Protein AF-V4NYH9-F1 (afdb_monomer)

Solvent-accessible surface area (backbone atoms only — not comparable to full-atom values): 15072 Å² total; per-residue (Å²): 106,70,69,57,53,39,51,50,51,20,53,53,52,18,68,76,67,72,48,57,53,76,60,38,37,55,54,39,53,72,73,58,73,56,69,70,57,53,49,69,61,53,73,84,49,85,68,48,65,90,68,48,66,47,78,39,75,53,38,45,64,33,37,29,36,70,48,35,21,51,48,35,35,75,78,67,68,41,79,83,50,84,41,25,46,48,38,48,51,49,61,42,54,66,48,44,89,83,67,64,48,79,47,71,39,72,75,78,79,66,86,72,55,97,53,36,54,18,59,39,47,48,50,46,32,34,65,76,75,35,72,87,58,75,44,81,43,32,59,68,64,79,45,83,67,55,77,68,47,74,66,42,57,55,52,57,72,35,91,53,36,44,69,31,70,87,61,51,81,78,75,52,94,56,42,75,61,52,51,39,48,52,50,20,52,52,24,52,77,70,66,37,64,68,62,16,50,60,31,49,65,76,37,82,88,57,76,72,65,85,51,80,45,69,67,58,51,54,52,51,51,61,70,67,53,57,94,86,55,57,70,53,82,45,77,53,98,85,51,96,46,38,39,37,48,40,68,62,104,61,55,66,37,59,38,55,123

pLDDT: mean 77.47, std 15.5, range [32.47, 96.19]

Foldseek 3Di:
DLVVVLQVQLVVCCVVPVDDSVVSSVVSDVQGDDLVVVCLVPVPDLAADPHQEAEAEQQQQWFAQVVVQVCCCPPVVPNPRRATRLLSVCSRNVSDPPHHDYHYHHDFPDDHDPRGRGPQRNLCSCVPPNVVAAAEEEPCCPPPRNPDDPVSVVSCPDPSYHYDNVRDPPDDPCPVQVVLVVQLVVCVLVVVPPSNVVSVVSNVPADEDEDQDPVVVVVVQVVPDDDPWDWDKADDPPDQWTKTDTPDPHDIYTHHD

Nearest PDB structures (foldseek):
  5hcw-assembly6_D  TM=5.053E-01  e=8.373E-01  Thermomonospora curvata DSM 43183
  1r9c-assembly1_A  TM=5.927E-01  e=3.276E+00  Mesorhizobium loti
  2h17-assembly1_A  TM=4.739E-01  e=2.557E+00  Homo sapiens
  7sa7-assembly2_B  TM=3.441E-01  e=8.838E+00  Homo sapiens

Organism: NCBI:txid1121022

Radius of gyration: 22.83 Å; Cα contacts (8 Å, |Δi|>4): 305; chains: 1; bounding box: 54×57×52 Å

Sequence (257 aa):
MVDVLREALTRDQASRTGQSKAHVERKVRTFIQNIHKFRDEYVHTTDAPVEHVVVFDEAQRAWTKHQASKFMQSKRGVADFDMSEPEFLLSVMDRHADWCSVVCLIGGGQEINTGEAGLSEWMAAIRDRFPHWQVHASAQIVQPDYDLNRETKRFIATEQVNMHDDLHLGVSMRSFRAETLSDFISHLLNGDAASARQAHEKLESYPIFLTRDLAAARAWLRHQARGSERYGLVASSGAAGGYLYQGGDRSAQLVSE

Secondary structure (DSSP, 8-state):
-HHHHHHHHHHHHHHHH---HHHHHHHHHHHS--HHHHHHHHTS--SPPS-SEEEETTGGGPBPHHHHHHHHHHHH--TT----HHHHHHHHHTT-SS--EEEE---SSPPPPTTB-THHHHHHHHHHH-TT--EEEEGGGGSGGG---HHHHHHHTSTTEEEEGGG-----TTHHHHHHHHHHHHHHHTT-HHHHHHHHHTTTTS-----S-HHHHHHHHHHH--TT--EEEE--TTSSSEEEEESSSS-EEEE--

Structure (mmCIF, N/CA/C/O backbone):
data_AF-V4NYH9-F1
#
_entry.id   AF-V4NYH9-F1
#
loop_
_atom_site.group_PDB
_atom_site.id
_atom_site.type_symbol
_atom_site.label_atom_id
_atom_site.label_alt_id
_atom_site.label_comp_id
_atom_site.label_asym_id
_atom_site.label_entity_id
_atom_site.label_seq_id
_atom_site.pdbx_PDB_ins_code
_atom_site.Cartn_x
_atom_site.Cartn_y
_atom_site.Cartn_z
_atom_site.occupancy
_atom_site.B_iso_or_equiv
_atom_site.auth_seq_id
_atom_site.auth_comp_id
_atom_site.auth_asym_id
_atom_site.auth_atom_id
_atom_site.pdbx_PDB_model_num
ATOM 1 N N . MET A 1 1 ? -2.555 1.040 12.559 1.00 60.00 1 MET A N 1
ATOM 2 C CA . MET A 1 1 ? -3.463 0.353 11.615 1.00 60.00 1 MET A CA 1
ATOM 3 C C . MET A 1 1 ? -3.465 -1.158 11.809 1.00 60.00 1 MET A C 1
ATOM 5 O O . MET A 1 1 ? -4.509 -1.681 12.162 1.00 60.00 1 MET A O 1
ATOM 9 N N . VAL A 1 2 ? -2.323 -1.849 11.675 1.00 68.44 2 VAL A N 1
ATOM 10 C CA . VAL A 1 2 ? -2.242 -3.319 11.831 1.00 68.44 2 VAL A CA 1
ATOM 11 C C . VAL A 1 2 ? -2.857 -3.818 13.145 1.00 68.44 2 VAL A C 1
ATOM 13 O O . VAL A 1 2 ? -3.649 -4.751 13.124 1.00 68.44 2 VAL A O 1
ATOM 16 N N . ASP A 1 3 ? -2.580 -3.170 14.279 1.00 74.00 3 ASP A N 1
ATOM 17 C CA . ASP A 1 3 ? -3.140 -3.604 15.570 1.00 74.00 3 ASP A CA 1
ATOM 18 C C . ASP A 1 3 ? -4.651 -3.357 15.694 1.00 74.00 3 ASP A C 1
ATOM 20 O O . ASP A 1 3 ? -5.353 -4.143 16.324 1.00 74.00 3 ASP A O 1
ATOM 24 N N . VAL A 1 4 ? -5.172 -2.320 15.029 1.00 75.31 4 VAL A N 1
ATOM 25 C CA . VAL A 1 4 ? -6.617 -2.043 14.965 1.00 75.31 4 VAL A CA 1
ATOM 26 C C . VAL A 1 4 ? -7.318 -3.101 14.116 1.00 75.31 4 VAL A C 1
ATOM 28 O O . VAL A 1 4 ? -8.337 -3.641 14.537 1.00 75.31 4 VAL A O 1
ATOM 31 N N . LEU A 1 5 ? -6.744 -3.449 12.958 1.00 75.12 5 LEU A N 1
ATOM 32 C CA . LEU A 1 5 ? -7.266 -4.504 12.089 1.00 75.12 5 LEU A CA 1
ATOM 33 C C . LEU A 1 5 ? -7.230 -5.868 12.789 1.00 75.12 5 LEU A C 1
ATOM 35 O O . LEU A 1 5 ? -8.216 -6.602 12.770 1.00 75.12 5 LEU A O 1
ATOM 39 N N . ARG A 1 6 ? -6.118 -6.182 13.467 1.00 81.56 6 ARG A N 1
ATOM 40 C CA . ARG A 1 6 ? -5.978 -7.406 14.264 1.00 81.56 6 ARG A CA 1
ATOM 41 C C . ARG A 1 6 ? -7.034 -7.481 15.359 1.00 81.56 6 ARG A C 1
ATOM 43 O O . ARG A 1 6 ? -7.670 -8.519 15.504 1.00 81.56 6 ARG A O 1
ATOM 50 N N . GLU A 1 7 ? -7.244 -6.403 16.108 1.00 85.44 7 GLU A N 1
ATOM 51 C CA . GLU A 1 7 ? -8.263 -6.356 17.160 1.00 85.44 7 GLU A CA 1
ATOM 52 C C . GLU A 1 7 ? -9.682 -6.490 16.583 1.00 85.44 7 GLU A C 1
ATOM 54 O O . GLU A 1 7 ? -10.496 -7.228 17.139 1.00 85.44 7 GLU A O 1
ATOM 59 N N . ALA A 1 8 ? -9.978 -5.839 15.454 1.00 82.38 8 ALA A N 1
ATOM 60 C CA . ALA A 1 8 ? -11.277 -5.933 14.788 1.00 82.38 8 ALA A CA 1
ATOM 61 C C . 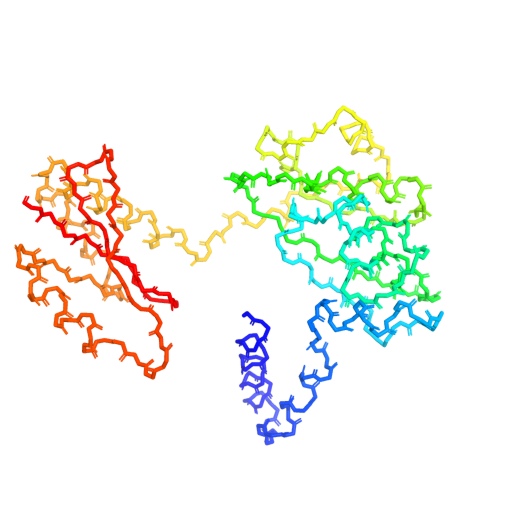ALA A 1 8 ? -11.579 -7.366 14.318 1.00 82.38 8 ALA A C 1
ATOM 63 O O . ALA A 1 8 ? -12.626 -7.916 14.660 1.00 82.38 8 ALA A O 1
ATOM 64 N N . LEU A 1 9 ? -10.635 -8.003 13.621 1.00 83.44 9 LEU A N 1
ATOM 65 C CA . LEU A 1 9 ? -10.767 -9.392 13.167 1.00 83.44 9 LEU A CA 1
ATOM 66 C C . LEU A 1 9 ? -10.800 -10.378 14.329 1.00 83.44 9 LEU A C 1
ATOM 68 O O . LEU A 1 9 ? -11.557 -11.343 14.302 1.00 83.44 9 LEU A O 1
ATOM 72 N N . THR A 1 10 ? -10.031 -10.112 15.386 1.00 87.75 10 THR A N 1
ATOM 73 C CA . THR A 1 10 ? -10.059 -10.936 16.595 1.00 87.75 10 THR A CA 1
ATOM 74 C C . THR A 1 10 ? -11.443 -10.914 17.238 1.00 87.75 10 THR A C 1
ATOM 76 O O . THR A 1 10 ? -11.948 -11.963 17.633 1.00 87.75 10 THR A O 1
ATOM 79 N N . ARG A 1 11 ? -12.081 -9.739 17.331 1.00 86.69 11 ARG A N 1
ATOM 80 C CA . ARG A 1 11 ? -13.444 -9.604 17.869 1.00 86.69 11 ARG A CA 1
ATOM 81 C C . ARG A 1 11 ? -14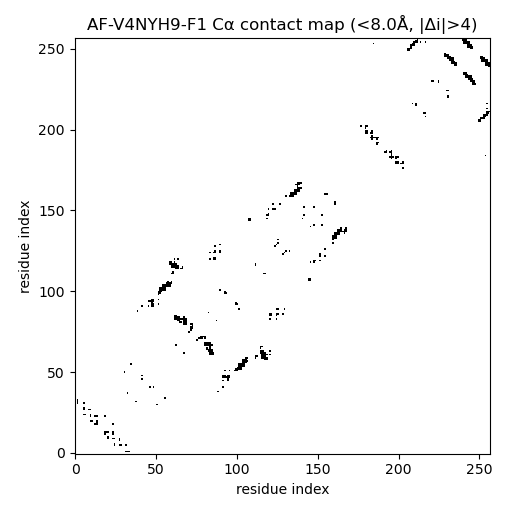.481 -10.295 16.989 1.00 86.69 11 ARG A C 1
ATOM 83 O O . ARG A 1 11 ? -15.305 -11.031 17.523 1.00 86.69 11 ARG A O 1
ATOM 90 N N . ASP A 1 12 ? -14.432 -10.071 15.677 1.00 88.31 12 ASP A N 1
ATOM 91 C CA . ASP A 1 12 ? -15.382 -10.659 14.724 1.00 88.31 12 ASP A CA 1
ATOM 92 C C . ASP A 1 12 ? -15.262 -12.190 14.664 1.00 88.31 12 ASP A C 1
ATOM 94 O O . ASP A 1 12 ? -16.251 -12.908 14.785 1.00 88.31 12 ASP A O 1
ATOM 98 N N . GLN A 1 13 ? -14.049 -12.731 14.574 1.00 87.69 13 GLN A N 1
ATOM 99 C CA . GLN A 1 13 ? -13.876 -14.179 14.523 1.00 87.69 13 GLN A CA 1
ATOM 100 C C . GLN A 1 13 ? -14.211 -14.840 15.870 1.00 87.69 13 GLN A C 1
ATOM 102 O O . GLN A 1 13 ? -14.811 -15.918 15.882 1.00 87.69 13 GLN A O 1
ATOM 107 N N . ALA A 1 14 ? -13.875 -14.218 17.006 1.00 91.69 14 ALA A N 1
ATOM 108 C CA . ALA A 1 14 ? -14.271 -14.732 18.319 1.00 91.69 14 ALA A CA 1
ATOM 109 C C . ALA A 1 14 ? -15.800 -14.753 18.485 1.00 91.69 14 ALA A C 1
ATOM 111 O O . ALA A 1 14 ? -16.334 -15.734 19.002 1.00 91.69 14 ALA A O 1
ATOM 112 N N . SER A 1 15 ? -16.514 -13.729 17.997 1.00 90.69 15 SER A N 1
ATOM 113 C CA . SER A 1 15 ? -17.980 -13.694 18.059 1.00 90.69 15 SER A CA 1
ATOM 114 C C . SER A 1 15 ? -18.629 -14.744 17.153 1.00 90.69 15 SER A C 1
ATOM 116 O O . SER A 1 15 ? -19.571 -15.405 17.581 1.00 90.69 15 SER A O 1
ATOM 118 N N . ARG A 1 16 ? -18.100 -14.963 15.940 1.00 89.94 16 ARG A N 1
ATOM 119 C CA . ARG A 1 16 ? -18.627 -15.964 14.993 1.00 89.94 16 ARG A CA 1
ATOM 120 C C . ARG A 1 16 ? -18.364 -17.405 15.419 1.00 89.94 16 ARG A C 1
ATOM 122 O O . ARG A 1 16 ? -19.189 -18.274 15.162 1.00 89.94 16 ARG A O 1
ATOM 129 N N . THR A 1 17 ? -17.203 -17.674 16.015 1.00 90.56 17 THR A N 1
ATOM 130 C CA . THR A 1 17 ? -16.756 -19.049 16.312 1.00 90.56 17 THR A CA 1
ATOM 131 C C . THR A 1 17 ? -16.988 -19.477 17.758 1.00 90.56 17 THR A C 1
ATOM 133 O O . THR A 1 17 ? -16.839 -20.657 18.067 1.00 90.56 17 THR A O 1
ATOM 136 N N . GLY A 1 18 ? -17.293 -18.539 18.662 1.00 89.69 18 GLY A N 1
ATOM 137 C CA . GLY A 1 18 ? -17.385 -18.794 20.104 1.00 89.69 18 GLY A CA 1
ATOM 138 C C . GLY A 1 18 ? -16.043 -19.136 20.769 1.00 89.69 18 GLY A C 1
ATOM 139 O O . GLY A 1 18 ? -16.014 -19.513 21.940 1.00 89.69 18 GLY A O 1
ATOM 140 N N . GLN A 1 19 ? -14.923 -19.031 20.045 1.00 91.94 19 GLN A N 1
ATOM 141 C CA . GLN A 1 19 ? -13.589 -19.292 20.582 1.00 91.94 19 GLN A CA 1
ATOM 142 C C . GLN A 1 19 ? -13.121 -18.165 21.509 1.00 91.94 19 GLN A C 1
ATOM 144 O O . GLN A 1 19 ? -13.530 -17.009 21.386 1.00 91.94 19 GLN A O 1
ATOM 149 N N . SER A 1 20 ? -12.203 -18.484 22.429 1.00 92.44 20 SER A N 1
ATOM 150 C CA . SER A 1 20 ? -11.647 -17.470 23.325 1.00 92.44 20 SER A CA 1
ATOM 151 C C . SER A 1 20 ? -10.866 -16.412 22.543 1.00 92.44 20 SER A C 1
ATOM 153 O O . SER A 1 20 ? -10.071 -16.724 21.650 1.00 92.44 20 SER A O 1
ATOM 155 N N . LYS A 1 21 ? -11.043 -15.143 22.929 1.00 89.62 21 LYS A N 1
ATOM 156 C CA . LYS A 1 21 ? -10.376 -14.005 22.284 1.00 89.62 21 LYS A CA 1
ATOM 157 C C . LYS A 1 21 ? -8.857 -14.204 22.196 1.00 89.62 21 LYS A C 1
ATOM 159 O O . LYS A 1 21 ? -8.276 -13.974 21.147 1.00 89.62 21 LYS A O 1
ATOM 164 N N . ALA A 1 22 ? -8.232 -14.723 23.254 1.00 88.75 22 ALA A N 1
ATOM 165 C CA . ALA A 1 22 ? -6.787 -14.963 23.311 1.00 88.75 22 ALA A CA 1
ATOM 166 C C . ALA A 1 22 ? -6.287 -16.078 22.368 1.00 88.75 22 ALA A C 1
ATOM 168 O O . ALA A 1 22 ? -5.106 -16.105 22.012 1.00 88.75 22 ALA A O 1
ATOM 169 N N . HIS A 1 23 ? -7.141 -17.039 21.999 1.00 87.81 23 HIS A N 1
ATOM 170 C CA . HIS A 1 23 ? -6.806 -18.050 20.992 1.00 87.81 23 HIS A CA 1
ATOM 171 C C . HIS A 1 23 ? -6.889 -17.452 19.584 1.00 87.81 23 HIS A C 1
ATOM 173 O O . HIS A 1 23 ? -5.948 -17.574 18.800 1.00 87.81 23 HIS A O 1
ATOM 179 N N . VAL A 1 24 ? -7.982 -16.740 19.302 1.00 88.00 24 VAL A N 1
ATOM 180 C CA . VAL A 1 24 ? -8.209 -16.067 18.019 1.00 88.00 24 VAL A CA 1
ATOM 181 C C . VAL A 1 24 ? -7.148 -14.994 17.763 1.00 88.00 24 VAL A C 1
ATOM 183 O O . VAL A 1 24 ? -6.584 -14.947 16.676 1.00 88.00 24 VAL A O 1
ATOM 186 N N . GLU A 1 25 ? -6.795 -14.199 18.774 1.00 87.56 25 GLU A N 1
ATOM 187 C CA . GLU A 1 25 ? -5.781 -13.145 18.674 1.00 87.56 25 GLU A CA 1
ATOM 188 C C . GLU A 1 25 ? -4.418 -13.698 18.253 1.00 87.56 25 GLU A C 1
ATOM 190 O O . GLU A 1 25 ? -3.762 -13.136 17.377 1.00 87.56 25 GLU A O 1
ATOM 195 N N . ARG A 1 26 ? -3.993 -14.826 18.840 1.00 84.06 26 ARG A N 1
ATOM 196 C CA . ARG A 1 26 ? -2.745 -15.495 18.449 1.00 84.06 26 ARG A CA 1
ATOM 197 C C . ARG A 1 26 ? -2.776 -15.896 16.978 1.00 84.06 26 ARG A C 1
ATOM 199 O O . ARG A 1 26 ? -1.825 -15.602 16.263 1.00 84.06 26 ARG A O 1
ATOM 206 N N . LYS A 1 27 ? -3.886 -16.482 16.520 1.00 81.88 27 LYS A N 1
ATOM 207 C CA . LYS A 1 27 ? -4.076 -16.865 15.116 1.00 81.88 27 LYS A CA 1
ATOM 208 C C . LYS A 1 27 ? -4.050 -15.648 14.180 1.00 81.88 27 LYS A C 1
ATOM 210 O O . LYS A 1 27 ? -3.341 -15.670 13.180 1.00 81.88 27 LYS A O 1
ATOM 215 N N . VAL A 1 28 ? -4.756 -14.570 14.526 1.00 82.56 28 VAL A N 1
ATOM 216 C CA . VAL A 1 28 ? -4.800 -13.331 13.727 1.00 82.56 28 VAL A CA 1
ATOM 217 C C . VAL A 1 28 ? -3.436 -12.636 13.688 1.00 82.56 28 VAL A C 1
ATOM 219 O O . VAL A 1 28 ? -3.048 -12.102 12.654 1.00 82.56 28 VAL A O 1
ATOM 222 N N . ARG A 1 29 ? -2.671 -12.657 14.786 1.00 78.12 29 ARG A N 1
ATOM 223 C CA . ARG A 1 29 ? -1.316 -12.084 14.832 1.00 78.12 29 ARG A CA 1
ATOM 224 C C . ARG A 1 29 ? -0.323 -12.817 13.940 1.00 78.12 29 ARG A C 1
ATOM 226 O O . ARG A 1 29 ? 0.545 -12.147 13.389 1.00 78.12 29 ARG A O 1
ATOM 233 N N . THR A 1 30 ? -0.436 -14.140 13.837 1.00 68.94 30 THR A N 1
ATOM 234 C CA . THR A 1 30 ? 0.367 -14.944 12.906 1.00 68.94 30 THR A CA 1
ATOM 235 C C . THR A 1 30 ? -0.053 -14.685 11.463 1.00 68.94 30 THR A C 1
ATOM 237 O O . THR A 1 30 ? 0.798 -14.603 10.598 1.00 68.94 30 THR A O 1
ATOM 240 N N . PHE A 1 31 ? -1.351 -14.496 11.216 1.00 68.88 31 PHE A N 1
ATOM 241 C CA . PHE A 1 31 ? -1.885 -14.298 9.869 1.00 68.88 31 PHE A CA 1
ATOM 242 C C . PHE A 1 31 ? -1.665 -12.884 9.304 1.00 68.88 31 PHE A C 1
ATOM 244 O O . PHE A 1 31 ? -1.548 -12.710 8.098 1.00 68.88 31 PHE A O 1
ATOM 251 N N . ILE A 1 32 ? -1.636 -11.855 10.157 1.00 71.50 32 ILE A N 1
ATOM 252 C CA . ILE A 1 32 ? -1.486 -10.458 9.730 1.00 71.50 32 ILE A CA 1
ATOM 253 C C . ILE A 1 32 ? -0.166 -9.931 10.244 1.00 71.50 32 ILE A C 1
ATOM 255 O O . ILE A 1 32 ? -0.061 -9.570 11.420 1.00 71.50 32 ILE A O 1
ATOM 259 N N . GLN A 1 33 ? 0.819 -9.832 9.362 1.00 67.81 33 GLN A N 1
ATOM 260 C CA . GLN A 1 33 ? 2.134 -9.284 9.662 1.00 67.81 33 GLN A CA 1
ATOM 261 C C . GLN A 1 33 ? 2.272 -7.838 9.174 1.00 67.81 33 GLN A C 1
ATOM 263 O O . GLN A 1 33 ? 1.560 -7.383 8.286 1.00 67.81 33 GLN A O 1
ATOM 268 N N . ASN A 1 34 ? 3.176 -7.079 9.797 1.00 76.44 34 ASN A N 1
ATOM 269 C CA . ASN A 1 34 ? 3.529 -5.753 9.292 1.00 76.44 34 ASN A CA 1
ATOM 270 C C . ASN A 1 34 ? 4.608 -5.914 8.213 1.00 76.44 34 ASN A C 1
ATOM 272 O O . ASN A 1 34 ? 5.570 -6.649 8.441 1.00 76.44 34 ASN A O 1
ATOM 276 N N . ILE A 1 35 ? 4.485 -5.184 7.103 1.00 73.19 35 ILE A N 1
ATOM 277 C CA . ILE A 1 35 ? 5.394 -5.264 5.951 1.00 73.19 35 ILE A CA 1
ATOM 278 C C . ILE A 1 35 ? 6.875 -5.079 6.320 1.00 73.19 35 ILE A C 1
ATOM 280 O O . ILE A 1 35 ? 7.747 -5.713 5.736 1.00 73.19 35 ILE A O 1
ATOM 284 N N . HIS A 1 36 ? 7.190 -4.280 7.347 1.00 70.81 36 HIS A N 1
ATOM 285 C CA . HIS A 1 36 ? 8.576 -4.109 7.790 1.00 70.81 36 HIS A CA 1
ATOM 286 C C . HIS A 1 36 ? 9.156 -5.370 8.433 1.00 70.81 36 HIS A C 1
ATOM 288 O O . HIS A 1 36 ? 10.332 -5.655 8.237 1.00 70.81 36 HIS A O 1
ATOM 294 N N . LYS A 1 37 ? 8.339 -6.124 9.182 1.00 73.81 37 LYS A N 1
ATOM 295 C CA . LYS A 1 37 ? 8.768 -7.401 9.769 1.00 73.81 37 LYS A CA 1
ATOM 296 C C . LYS A 1 37 ? 8.947 -8.455 8.688 1.00 73.81 37 LYS A C 1
ATOM 298 O O . LYS A 1 37 ? 9.974 -9.115 8.680 1.00 73.81 37 LYS A O 1
ATOM 303 N N . PHE A 1 38 ? 7.999 -8.512 7.754 1.00 77.25 38 PHE A N 1
ATOM 304 C CA . PHE A 1 38 ? 8.085 -9.360 6.570 1.00 77.25 38 PHE A CA 1
ATOM 305 C C . PHE A 1 38 ? 9.392 -9.103 5.806 1.00 77.25 38 PHE A C 1
ATOM 307 O O . PHE A 1 38 ? 10.154 -10.022 5.535 1.00 77.25 38 PHE A O 1
ATOM 314 N N . ARG A 1 39 ? 9.729 -7.835 5.544 1.00 76.94 39 ARG A N 1
ATOM 315 C CA . ARG A 1 39 ? 10.990 -7.494 4.875 1.00 76.94 39 ARG A CA 1
ATOM 316 C C . ARG A 1 39 ? 12.221 -7.967 5.641 1.00 76.94 39 ARG A C 1
ATOM 318 O O . ARG A 1 39 ? 13.114 -8.545 5.034 1.00 76.94 39 ARG A O 1
ATOM 325 N N . ASP A 1 40 ? 12.281 -7.701 6.943 1.00 77.44 40 ASP A N 1
ATOM 326 C CA . ASP A 1 40 ? 13.437 -8.078 7.760 1.00 77.44 40 ASP A CA 1
ATOM 327 C C . ASP A 1 40 ? 13.602 -9.614 7.852 1.00 77.44 40 ASP A C 1
ATOM 329 O O . ASP A 1 40 ? 14.725 -10.102 7.943 1.00 77.44 40 ASP A O 1
ATOM 333 N N . GLU A 1 41 ? 12.506 -10.374 7.799 1.00 82.38 41 GLU A N 1
ATOM 334 C CA . GLU A 1 41 ? 12.511 -11.842 7.812 1.00 82.38 41 GLU A CA 1
ATOM 335 C C . GLU A 1 41 ? 12.985 -12.427 6.475 1.00 82.38 41 GLU A C 1
ATOM 337 O O . GLU A 1 41 ? 13.859 -13.296 6.448 1.00 82.38 41 GLU A O 1
ATOM 342 N N . TYR A 1 42 ? 12.473 -11.907 5.355 1.00 85.75 42 TYR A N 1
ATOM 343 C CA . TYR A 1 42 ? 12.708 -12.507 4.041 1.00 85.75 42 TYR A CA 1
ATOM 344 C C . TYR A 1 42 ? 13.932 -11.975 3.284 1.00 85.75 42 TYR A C 1
ATOM 346 O O . TYR A 1 42 ? 14.259 -12.490 2.211 1.00 85.75 42 TYR A O 1
ATOM 354 N N . VAL A 1 43 ? 14.644 -10.984 3.835 1.00 83.81 43 VAL A N 1
ATOM 355 C CA . VAL A 1 43 ? 15.858 -10.423 3.209 1.00 83.81 43 VAL A CA 1
ATOM 356 C C . VAL A 1 43 ? 17.048 -11.390 3.225 1.00 83.81 43 VAL A C 1
ATOM 358 O O . VAL A 1 43 ? 17.913 -11.306 2.359 1.00 83.81 43 VAL A O 1
ATOM 361 N N . HIS A 1 44 ? 17.095 -12.321 4.182 1.00 83.12 44 HIS A N 1
ATOM 362 C CA . HIS A 1 44 ? 18.206 -13.270 4.348 1.00 83.12 44 HIS A CA 1
ATOM 363 C C . HIS A 1 44 ? 17.836 -14.726 4.056 1.00 83.12 44 HIS A C 1
ATOM 365 O O . HIS A 1 44 ? 18.686 -15.606 4.174 1.00 83.12 44 HIS A O 1
ATOM 371 N N . THR A 1 45 ? 16.587 -14.988 3.677 1.00 86.00 45 THR A N 1
ATOM 372 C CA . THR A 1 45 ? 16.131 -16.322 3.283 1.00 86.00 45 THR A CA 1
ATOM 373 C C . THR A 1 45 ? 15.702 -16.336 1.822 1.00 86.00 45 THR A C 1
ATOM 375 O O . THR A 1 45 ? 15.315 -15.309 1.264 1.00 86.00 45 THR A O 1
ATOM 378 N N . THR A 1 46 ? 15.751 -17.521 1.224 1.00 86.88 46 THR A N 1
ATOM 379 C CA . THR A 1 46 ? 15.203 -17.817 -0.108 1.00 86.88 46 THR A CA 1
ATOM 380 C C . THR A 1 46 ? 13.905 -18.616 -0.034 1.00 86.88 46 THR A C 1
ATOM 382 O O . THR A 1 46 ? 13.307 -18.898 -1.067 1.00 86.88 46 THR A O 1
ATOM 385 N N . ASP A 1 47 ? 13.444 -18.934 1.177 1.00 90.06 47 ASP A N 1
ATOM 386 C CA . ASP A 1 47 ? 12.183 -19.634 1.383 1.00 90.06 47 ASP A CA 1
ATOM 387 C C . ASP A 1 47 ? 11.002 -18.745 0.979 1.00 90.06 47 ASP A C 1
ATOM 389 O O . ASP A 1 47 ? 11.047 -17.512 1.117 1.00 90.06 47 ASP A O 1
ATOM 393 N N . ALA A 1 48 ? 9.945 -19.386 0.479 1.00 90.88 48 ALA A N 1
ATOM 394 C CA . ALA A 1 48 ? 8.666 -18.735 0.245 1.00 90.88 48 ALA A CA 1
ATOM 395 C C . ALA A 1 48 ? 8.000 -18.373 1.580 1.00 90.88 48 ALA A C 1
ATOM 397 O O . ALA A 1 48 ? 8.128 -19.133 2.550 1.00 90.88 48 ALA A O 1
ATOM 398 N N . PRO A 1 49 ? 7.293 -17.232 1.655 1.00 89.88 49 PRO A N 1
ATOM 399 C CA . PRO A 1 49 ? 6.540 -16.905 2.848 1.00 89.88 49 PRO A CA 1
ATOM 400 C C . PRO A 1 49 ? 5.387 -17.886 3.068 1.00 89.88 49 PRO A C 1
ATOM 402 O O . PRO A 1 49 ? 4.974 -18.612 2.169 1.00 89.88 49 PRO A O 1
ATOM 405 N N . VAL A 1 50 ? 4.867 -17.941 4.294 1.00 87.50 50 VAL A N 1
ATOM 406 C CA . VAL A 1 50 ? 3.653 -18.732 4.571 1.00 87.50 50 VAL A CA 1
ATOM 407 C C . VAL A 1 50 ? 2.416 -17.974 4.072 1.00 87.50 50 VAL A C 1
ATOM 409 O O . VAL A 1 50 ? 1.382 -18.562 3.756 1.00 87.50 50 VAL A O 1
ATOM 412 N N . GLU A 1 51 ? 2.511 -16.648 4.009 1.00 87.31 51 GLU A N 1
ATOM 413 C CA . GLU A 1 51 ? 1.462 -15.744 3.573 1.00 87.31 51 GLU A CA 1
ATOM 414 C C . GLU A 1 51 ? 1.377 -15.663 2.044 1.00 87.31 51 GLU A C 1
ATOM 416 O O . GL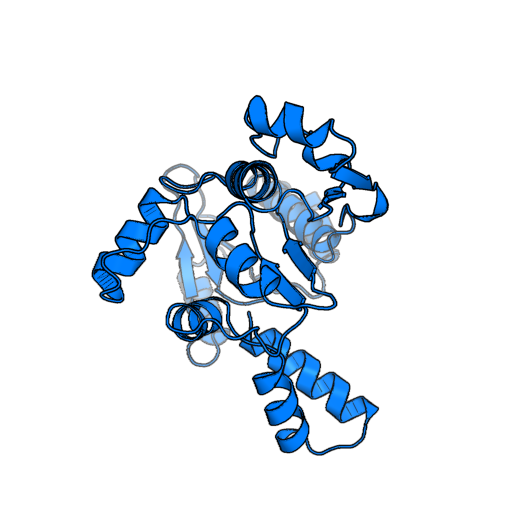U A 1 51 ? 2.207 -15.036 1.401 1.00 87.31 51 GLU A O 1
ATOM 421 N N . HIS A 1 52 ? 0.294 -16.191 1.469 1.00 91.12 52 HIS A N 1
ATOM 422 C CA . HIS A 1 52 ? 0.017 -16.082 0.030 1.00 91.12 52 HIS A CA 1
ATOM 423 C C . HIS A 1 52 ? -0.557 -14.719 -0.390 1.00 91.12 52 HIS A C 1
ATOM 425 O O . HIS A 1 52 ? -0.649 -14.428 -1.581 1.00 91.12 52 HIS A O 1
ATOM 431 N N . VAL A 1 53 ? -0.996 -13.885 0.559 1.00 90.62 53 VAL A N 1
ATOM 432 C CA . VAL A 1 53 ? -1.623 -12.589 0.268 1.00 90.62 53 VAL A CA 1
ATOM 433 C C . VAL A 1 53 ? -0.950 -11.486 1.065 1.00 90.62 53 VAL A C 1
ATOM 435 O O . VAL A 1 53 ? -0.911 -11.539 2.293 1.00 90.62 53 VAL A O 1
ATOM 438 N N . VAL A 1 54 ? -0.505 -10.443 0.367 1.00 90.00 54 VAL A N 1
ATOM 439 C CA . VAL A 1 54 ? -0.015 -9.206 0.982 1.00 90.00 54 VAL A CA 1
ATOM 440 C C . VAL A 1 54 ? -0.942 -8.060 0.615 1.00 90.00 54 VAL A C 1
ATOM 442 O O . VAL A 1 54 ? -1.293 -7.892 -0.548 1.00 90.00 54 VAL A O 1
ATOM 445 N N . VAL A 1 55 ? -1.320 -7.254 1.606 1.00 87.75 55 VAL A N 1
ATOM 446 C CA . VAL A 1 55 ? -2.045 -5.998 1.389 1.00 87.75 55 VAL A CA 1
ATOM 447 C C . VAL A 1 55 ? -1.096 -4.843 1.671 1.00 87.75 55 VAL A C 1
ATOM 449 O O . VAL A 1 55 ? -0.601 -4.702 2.792 1.00 87.75 55 VAL A O 1
ATOM 452 N N . PHE A 1 56 ? -0.844 -4.029 0.653 1.00 86.44 56 PHE A N 1
ATOM 453 C CA . PHE A 1 56 ? 0.012 -2.856 0.723 1.00 86.44 56 PHE A CA 1
ATOM 454 C C . PHE A 1 56 ? -0.858 -1.601 0.694 1.00 86.44 56 PHE A C 1
ATOM 456 O O . PHE A 1 56 ? -1.502 -1.309 -0.312 1.00 86.44 56 PHE A O 1
ATOM 463 N N . ASP A 1 57 ? -0.898 -0.883 1.813 1.00 84.06 57 ASP A N 1
ATOM 464 C CA . ASP A 1 57 ? -1.651 0.366 1.925 1.00 84.06 57 ASP A CA 1
ATOM 465 C C . ASP A 1 57 ? -0.806 1.557 1.470 1.00 84.06 57 ASP A C 1
ATOM 467 O O . ASP A 1 57 ? 0.401 1.583 1.718 1.00 84.06 57 ASP A O 1
ATOM 471 N N . GLU A 1 58 ? -1.444 2.533 0.825 1.00 80.94 58 GLU A N 1
ATOM 472 C CA . GLU A 1 58 ? -0.782 3.688 0.204 1.00 80.94 58 GLU A CA 1
ATOM 473 C C . GLU A 1 58 ? 0.364 3.271 -0.737 1.00 80.94 58 GLU A C 1
ATOM 475 O O . GLU A 1 58 ? 1.491 3.764 -0.646 1.00 80.94 58 GLU A O 1
ATOM 480 N N . ALA A 1 59 ? 0.097 2.328 -1.644 1.00 85.88 59 ALA A N 1
ATOM 481 C CA . ALA A 1 59 ? 1.115 1.728 -2.511 1.00 85.88 59 ALA A CA 1
ATOM 482 C C . ALA A 1 59 ? 1.845 2.738 -3.417 1.00 85.88 59 ALA A C 1
ATOM 484 O O . ALA A 1 59 ? 2.965 2.476 -3.862 1.00 85.88 59 ALA A O 1
ATOM 485 N N . GLN A 1 60 ? 1.260 3.916 -3.652 1.00 79.19 60 GLN A N 1
ATOM 486 C CA . GLN A 1 60 ? 1.909 5.037 -4.333 1.00 79.19 60 GLN A CA 1
ATOM 487 C C . GLN A 1 60 ? 3.056 5.681 -3.530 1.00 79.19 60 GLN A C 1
ATOM 489 O O . GLN A 1 60 ? 3.800 6.488 -4.075 1.00 79.19 60 GLN A O 1
ATOM 494 N N . ARG A 1 61 ? 3.237 5.315 -2.258 1.00 79.44 61 ARG A N 1
ATOM 495 C CA . ARG A 1 61 ? 4.331 5.787 -1.394 1.00 79.44 61 ARG A CA 1
ATOM 496 C C . ARG A 1 61 ? 5.505 4.810 -1.310 1.00 79.44 61 ARG A C 1
ATOM 498 O O . ARG A 1 61 ? 6.367 4.950 -0.445 1.00 79.44 61 ARG A O 1
ATOM 505 N N . ALA A 1 62 ? 5.531 3.800 -2.176 1.00 83.62 62 ALA A N 1
ATOM 506 C CA . ALA A 1 62 ? 6.594 2.808 -2.180 1.00 83.62 62 ALA A CA 1
ATOM 507 C C . ALA A 1 62 ? 7.956 3.442 -2.515 1.00 83.62 62 ALA A C 1
ATOM 509 O O . ALA A 1 62 ? 8.069 4.310 -3.391 1.00 83.62 62 ALA A O 1
ATOM 510 N N . TRP A 1 63 ? 9.003 2.997 -1.819 1.00 83.38 63 TRP A N 1
ATOM 511 C CA . TRP A 1 63 ? 10.353 3.532 -2.011 1.00 83.38 63 TRP A CA 1
ATOM 512 C C . TRP A 1 63 ? 10.989 3.079 -3.326 1.00 83.38 63 TRP A C 1
ATOM 514 O O . TRP A 1 63 ? 10.995 1.890 -3.656 1.00 83.38 63 TRP A O 1
ATOM 524 N N . THR A 1 64 ? 11.624 4.031 -4.019 1.00 84.50 64 THR A N 1
ATOM 525 C CA . THR A 1 64 ? 12.534 3.741 -5.138 1.00 84.50 64 THR A CA 1
ATOM 526 C C . THR A 1 64 ? 13.685 2.849 -4.690 1.00 84.50 64 THR A C 1
ATOM 528 O O . THR A 1 64 ? 14.066 2.826 -3.515 1.00 84.50 64 THR A O 1
ATOM 531 N N . LYS A 1 65 ? 14.327 2.197 -5.661 1.00 84.75 65 LYS A N 1
ATOM 532 C CA . LYS A 1 65 ? 15.570 1.445 -5.460 1.00 84.75 65 LYS A CA 1
ATOM 533 C C . LYS A 1 65 ? 16.617 2.221 -4.655 1.00 84.75 65 LYS A C 1
ATOM 535 O O . LYS A 1 65 ? 17.108 1.724 -3.651 1.00 84.75 65 LYS A O 1
ATOM 540 N N . HIS A 1 66 ? 16.894 3.478 -5.012 1.00 83.44 66 HIS A N 1
ATOM 541 C CA . HIS A 1 66 ? 17.883 4.292 -4.294 1.00 83.44 66 HIS A CA 1
ATOM 542 C C . HIS A 1 66 ? 17.528 4.487 -2.809 1.00 83.44 66 HIS A C 1
ATOM 544 O O . HIS A 1 66 ? 18.382 4.320 -1.933 1.00 83.44 66 HIS A O 1
ATOM 550 N N . GLN A 1 67 ? 16.272 4.833 -2.509 1.00 81.94 67 GLN A N 1
ATOM 551 C CA . GLN A 1 67 ? 15.825 5.058 -1.134 1.00 81.94 67 GLN A CA 1
ATOM 552 C C . GLN A 1 67 ? 15.781 3.757 -0.324 1.00 81.94 67 GLN A C 1
ATOM 554 O O . GLN A 1 67 ? 16.225 3.744 0.829 1.00 81.94 67 GLN A O 1
ATOM 559 N N . ALA A 1 68 ? 15.305 2.669 -0.929 1.00 79.94 68 ALA A N 1
ATOM 560 C CA . ALA A 1 68 ? 15.254 1.355 -0.305 1.00 79.94 68 ALA A CA 1
ATOM 561 C C . ALA A 1 68 ? 16.670 0.830 -0.001 1.00 79.94 68 ALA A C 1
ATOM 563 O O . ALA A 1 68 ? 16.960 0.505 1.152 1.00 79.94 68 ALA A O 1
ATOM 564 N N . SER A 1 69 ? 17.589 0.866 -0.972 1.00 82.00 69 SER A N 1
ATOM 565 C CA . SER A 1 69 ? 19.005 0.511 -0.789 1.00 82.00 69 SER A CA 1
ATOM 566 C C . SER A 1 69 ? 19.670 1.327 0.311 1.00 82.00 69 SER A C 1
ATOM 568 O O . SER A 1 69 ? 20.265 0.759 1.227 1.00 82.00 69 SER A O 1
ATOM 570 N N . LYS A 1 70 ? 19.499 2.654 0.309 1.00 81.81 70 LYS A N 1
ATOM 571 C CA . LYS A 1 70 ? 20.059 3.522 1.355 1.00 81.81 70 LYS A CA 1
ATOM 572 C C . LYS A 1 70 ? 19.531 3.161 2.744 1.00 81.81 70 LYS A C 1
ATOM 574 O O . LYS A 1 70 ? 20.298 3.139 3.710 1.00 81.81 70 LYS A O 1
ATOM 579 N N . PHE A 1 71 ? 18.233 2.884 2.871 1.00 80.12 71 PHE A N 1
ATOM 580 C CA . PHE A 1 71 ? 17.634 2.469 4.140 1.00 80.12 71 PHE A CA 1
ATOM 581 C C . PHE A 1 71 ? 18.191 1.118 4.613 1.00 80.12 71 PHE A C 1
ATOM 583 O O . PHE A 1 71 ? 18.584 0.989 5.775 1.00 80.12 71 PHE A O 1
ATOM 590 N N . MET A 1 72 ? 18.271 0.134 3.716 1.00 76.88 72 MET A N 1
ATOM 591 C CA . MET A 1 72 ? 18.735 -1.219 4.033 1.00 76.88 72 MET A CA 1
ATOM 592 C C . MET A 1 72 ? 20.226 -1.251 4.389 1.00 76.88 72 MET A C 1
ATOM 594 O O . MET A 1 72 ? 20.605 -1.861 5.390 1.00 76.88 72 MET A O 1
ATOM 598 N N . GLN A 1 73 ? 21.061 -0.506 3.667 1.00 78.75 73 GLN A N 1
ATOM 599 C CA . GLN A 1 73 ? 22.487 -0.377 3.972 1.00 78.75 73 GLN A CA 1
ATOM 600 C C . GLN A 1 73 ? 22.715 0.338 5.310 1.00 78.75 73 GLN A C 1
ATOM 602 O O . GLN A 1 73 ? 23.450 -0.157 6.161 1.00 78.75 73 GLN A O 1
ATOM 607 N N . SER A 1 74 ? 22.048 1.478 5.538 1.00 72.12 74 SER A N 1
ATOM 608 C CA . SER A 1 74 ? 22.304 2.311 6.724 1.00 72.12 74 SER A CA 1
ATOM 609 C C . SER A 1 74 ? 21.706 1.771 8.025 1.00 72.12 74 SER A C 1
ATOM 611 O O . SER A 1 74 ? 22.304 1.955 9.083 1.00 72.12 74 SER A O 1
ATOM 613 N N . LYS A 1 75 ? 20.527 1.134 7.982 1.00 72.00 75 LYS A N 1
ATOM 614 C CA . LYS A 1 75 ? 19.818 0.684 9.194 1.00 72.00 75 LYS A CA 1
ATOM 615 C C . LYS A 1 75 ? 19.826 -0.822 9.415 1.00 72.00 75 LYS A C 1
ATOM 617 O O . LYS A 1 75 ? 19.552 -1.246 10.538 1.00 72.00 75 LYS A O 1
ATOM 622 N N . ARG A 1 76 ? 20.073 -1.620 8.374 1.00 66.06 76 ARG A N 1
ATOM 623 C CA . ARG A 1 76 ? 19.987 -3.089 8.432 1.00 66.06 76 ARG A CA 1
ATOM 624 C C . ARG A 1 76 ? 21.296 -3.797 8.078 1.00 66.06 76 ARG A C 1
ATOM 626 O O . ARG A 1 76 ? 21.378 -4.999 8.284 1.00 66.06 76 ARG A O 1
ATOM 633 N N . GLY A 1 77 ? 22.318 -3.075 7.607 1.00 66.19 77 GLY A N 1
ATOM 634 C CA . GLY A 1 77 ? 23.637 -3.643 7.310 1.00 66.19 77 GLY A CA 1
ATOM 635 C C . GLY A 1 77 ? 23.661 -4.571 6.092 1.00 66.19 77 GLY A C 1
ATOM 636 O O . GLY A 1 77 ? 24.616 -5.323 5.923 1.00 66.19 77 GLY A O 1
ATOM 637 N N . VAL A 1 78 ? 22.629 -4.526 5.242 1.00 71.25 78 VAL A N 1
ATOM 638 C CA . VAL A 1 78 ? 22.572 -5.310 4.001 1.00 71.25 78 VAL A CA 1
ATOM 639 C C . VAL A 1 78 ? 23.263 -4.504 2.906 1.00 71.25 78 VAL A C 1
ATOM 641 O O . VAL A 1 78 ? 22.650 -3.626 2.300 1.00 71.25 78 VAL A O 1
ATOM 644 N N . ALA A 1 79 ? 24.559 -4.752 2.711 1.00 62.94 79 ALA A N 1
ATOM 645 C CA . ALA A 1 79 ? 25.400 -3.977 1.795 1.00 62.94 79 ALA A CA 1
ATOM 646 C C . ALA A 1 79 ? 24.915 -4.063 0.336 1.00 62.94 79 ALA A C 1
ATOM 648 O O . ALA A 1 79 ? 24.830 -3.042 -0.345 1.00 62.94 79 ALA A O 1
ATOM 649 N N . ASP A 1 80 ? 24.497 -5.255 -0.092 1.00 71.75 80 ASP A N 1
ATOM 650 C CA . ASP A 1 80 ? 24.191 -5.558 -1.495 1.00 71.75 80 ASP A CA 1
ATOM 651 C C . ASP A 1 80 ? 22.696 -5.438 -1.840 1.00 71.75 80 ASP A C 1
ATOM 653 O O . ASP A 1 80 ? 22.234 -5.983 -2.842 1.00 71.75 80 ASP A O 1
ATOM 657 N N . PHE A 1 81 ? 21.901 -4.743 -1.014 1.00 78.69 81 PHE A N 1
ATOM 658 C CA . PHE A 1 81 ? 20.489 -4.524 -1.332 1.00 78.69 81 PHE A CA 1
ATOM 659 C C . PHE A 1 81 ? 20.354 -3.543 -2.502 1.00 78.69 81 PHE A C 1
ATOM 661 O O . PHE A 1 81 ? 20.676 -2.362 -2.362 1.00 78.69 81 PHE A O 1
ATOM 668 N N . ASP A 1 82 ? 19.842 -4.022 -3.635 1.00 83.38 82 ASP A N 1
ATOM 669 C CA . ASP A 1 82 ? 19.817 -3.287 -4.906 1.00 83.38 82 ASP A CA 1
ATOM 670 C C . ASP A 1 82 ? 18.463 -3.418 -5.635 1.00 83.38 82 ASP A C 1
ATOM 672 O O . ASP A 1 82 ? 18.399 -3.648 -6.843 1.00 83.38 82 ASP A O 1
ATOM 676 N N . MET A 1 83 ? 17.364 -3.295 -4.888 1.00 87.69 83 MET A N 1
ATOM 677 C CA . MET A 1 83 ? 15.984 -3.426 -5.382 1.00 87.69 83 MET A CA 1
ATOM 678 C C . MET A 1 83 ? 15.108 -2.280 -4.868 1.00 87.69 83 MET A C 1
ATOM 680 O O . MET A 1 83 ? 15.403 -1.696 -3.823 1.00 87.69 83 MET A O 1
ATOM 684 N N . SER A 1 84 ? 14.024 -1.952 -5.573 1.00 89.44 84 SER A N 1
ATOM 685 C CA . SER A 1 84 ? 12.961 -1.101 -5.013 1.00 89.44 84 SER A CA 1
ATOM 686 C C . SER A 1 84 ? 12.110 -1.870 -3.996 1.00 89.44 84 SER A C 1
ATOM 688 O O . SER A 1 84 ? 12.193 -3.095 -3.892 1.00 89.44 84 SER A O 1
ATOM 690 N N . GLU A 1 85 ? 11.298 -1.167 -3.202 1.00 87.56 85 GLU A N 1
ATOM 691 C CA . GLU A 1 85 ? 10.395 -1.833 -2.252 1.00 87.56 85 GLU A CA 1
ATOM 692 C C . GLU A 1 85 ? 9.355 -2.740 -2.949 1.00 87.56 85 GLU A C 1
ATOM 694 O O . GLU A 1 85 ? 9.195 -3.880 -2.500 1.00 87.56 85 GLU A O 1
ATOM 699 N N . PRO A 1 86 ? 8.725 -2.319 -4.068 1.00 91.12 86 PRO A N 1
ATOM 700 C CA . PRO A 1 86 ? 7.888 -3.195 -4.886 1.00 91.12 86 PRO A CA 1
ATOM 701 C C . PRO A 1 86 ? 8.632 -4.419 -5.420 1.00 91.12 86 PRO A C 1
ATOM 703 O O . PRO A 1 86 ? 8.140 -5.538 -5.289 1.00 91.12 86 PRO A O 1
ATOM 706 N N . GLU A 1 87 ? 9.829 -4.224 -5.987 1.00 93.12 87 GLU A N 1
ATOM 707 C CA . GLU A 1 87 ? 10.630 -5.315 -6.555 1.00 93.12 87 GLU A CA 1
ATOM 708 C C . GLU A 1 87 ? 11.000 -6.343 -5.487 1.00 93.12 87 GLU A C 1
ATOM 710 O O . GLU A 1 87 ? 10.844 -7.542 -5.706 1.00 93.12 87 GLU A O 1
ATOM 715 N N . PHE A 1 88 ? 11.427 -5.885 -4.308 1.00 91.50 88 PHE A N 1
ATOM 716 C CA . PHE A 1 88 ? 11.747 -6.781 -3.208 1.00 91.50 88 PHE A CA 1
ATOM 717 C C . PHE A 1 88 ? 10.517 -7.564 -2.746 1.00 91.50 88 PHE A C 1
ATOM 719 O O . PHE A 1 88 ? 10.601 -8.784 -2.616 1.00 91.50 88 PHE A O 1
ATOM 726 N N . LEU A 1 89 ? 9.376 -6.902 -2.529 1.00 92.00 89 LEU A N 1
ATOM 727 C CA . LEU A 1 89 ? 8.164 -7.595 -2.099 1.00 92.00 89 LEU A CA 1
ATOM 728 C C . LEU A 1 89 ? 7.736 -8.654 -3.116 1.00 92.00 89 LEU A C 1
ATOM 730 O O . LEU A 1 89 ? 7.501 -9.800 -2.734 1.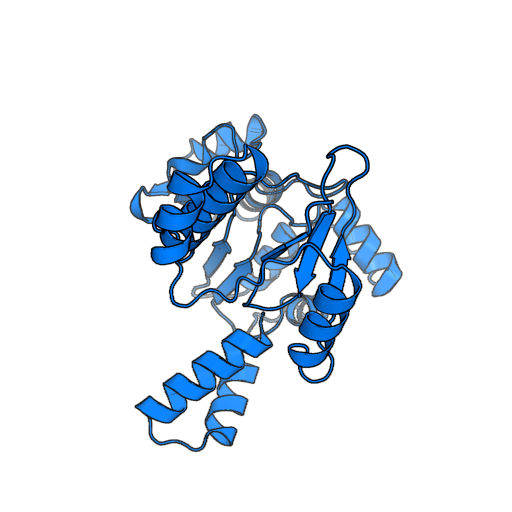00 92.00 89 LEU A O 1
ATOM 734 N N . LEU A 1 90 ? 7.673 -8.282 -4.396 1.00 94.38 90 LEU A N 1
ATOM 735 C CA . LEU A 1 90 ? 7.348 -9.209 -5.474 1.00 94.38 90 LEU A CA 1
ATOM 736 C C . LEU A 1 90 ? 8.348 -10.365 -5.503 1.00 94.38 90 LEU A C 1
ATOM 738 O O . LEU A 1 90 ? 7.915 -11.504 -5.532 1.00 94.38 90 LEU A O 1
ATOM 742 N N . SER A 1 91 ? 9.653 -10.114 -5.348 1.00 94.62 91 SER A N 1
ATOM 743 C CA . SER A 1 91 ? 10.673 -11.176 -5.314 1.00 94.62 91 SER A CA 1
ATOM 744 C C . SER A 1 91 ? 10.497 -12.181 -4.172 1.00 94.62 91 SER A C 1
ATOM 746 O O . SER A 1 91 ? 10.949 -13.319 -4.280 1.00 94.62 91 SER A O 1
ATOM 748 N N . VAL A 1 92 ? 9.886 -11.770 -3.056 1.00 93.56 92 VAL A N 1
ATOM 749 C CA . VAL A 1 92 ? 9.583 -12.671 -1.938 1.00 93.56 92 VAL A CA 1
ATOM 750 C C . VAL A 1 92 ? 8.324 -13.474 -2.235 1.00 93.56 92 VAL A C 1
ATOM 752 O O . VAL A 1 92 ? 8.316 -14.689 -2.059 1.00 93.56 92 VAL A O 1
ATOM 755 N N . MET A 1 93 ? 7.279 -12.809 -2.723 1.00 94.88 93 MET A N 1
ATOM 756 C CA . MET A 1 93 ? 6.009 -13.450 -3.068 1.00 94.88 93 MET A CA 1
ATOM 757 C C . MET A 1 93 ? 6.149 -14.407 -4.261 1.00 94.88 93 MET A C 1
ATOM 759 O O . MET A 1 93 ? 5.529 -15.464 -4.286 1.00 94.88 93 MET A O 1
ATOM 763 N N . ASP A 1 94 ? 7.039 -14.103 -5.202 1.00 95.94 94 ASP A N 1
ATOM 764 C CA . ASP A 1 94 ? 7.314 -14.913 -6.394 1.00 95.94 94 ASP A CA 1
ATOM 765 C C . ASP A 1 94 ? 7.973 -16.268 -6.090 1.00 95.94 94 ASP A C 1
ATOM 767 O O . ASP A 1 94 ? 8.109 -17.124 -6.957 1.00 95.94 94 ASP A O 1
ATOM 771 N N . ARG A 1 95 ? 8.377 -16.490 -4.836 1.00 95.19 95 ARG A N 1
ATOM 772 C CA . ARG A 1 95 ? 8.920 -17.773 -4.370 1.00 95.19 95 ARG A CA 1
ATOM 773 C C . ARG A 1 95 ? 7.831 -18.834 -4.200 1.00 95.19 95 ARG A C 1
ATOM 775 O O . ARG A 1 95 ? 8.153 -20.017 -4.092 1.00 95.19 95 ARG A O 1
ATOM 782 N N . HIS A 1 96 ? 6.559 -18.434 -4.148 1.00 95.81 96 HIS A N 1
ATOM 783 C CA . HIS A 1 96 ? 5.438 -19.368 -4.138 1.00 95.81 96 HIS A CA 1
ATOM 784 C C . HIS A 1 96 ? 5.354 -20.118 -5.469 1.00 95.81 96 HIS A C 1
ATOM 786 O O . HIS A 1 96 ? 5.197 -19.518 -6.527 1.00 95.81 96 HIS A O 1
ATOM 792 N N . ALA A 1 97 ? 5.418 -21.449 -5.411 1.00 91.75 97 ALA A N 1
ATOM 793 C CA . ALA A 1 97 ? 5.324 -22.293 -6.602 1.00 91.75 97 ALA A CA 1
ATOM 794 C C . ALA A 1 97 ? 3.884 -22.464 -7.121 1.00 91.75 97 ALA A C 1
ATOM 796 O O . ALA A 1 97 ? 3.692 -22.929 -8.243 1.00 91.75 97 ALA A O 1
ATOM 797 N N . ASP A 1 98 ? 2.880 -22.157 -6.298 1.00 93.44 98 ASP A N 1
ATOM 798 C CA . ASP A 1 98 ? 1.465 -22.346 -6.598 1.00 93.44 98 ASP A CA 1
ATOM 799 C C . ASP A 1 98 ? 0.760 -21.028 -6.940 1.00 93.44 98 ASP A C 1
ATOM 801 O O . ASP A 1 98 ? 0.507 -20.749 -8.110 1.00 93.44 98 ASP A O 1
ATOM 805 N N . TRP A 1 99 ? 0.417 -20.219 -5.939 1.00 95.25 99 TRP A N 1
ATOM 806 C CA . TRP A 1 99 ? -0.303 -18.968 -6.128 1.00 95.25 99 TRP A CA 1
ATOM 807 C C . TRP A 1 99 ? 0.102 -17.959 -5.068 1.00 95.25 99 TRP A C 1
ATOM 809 O O . TRP A 1 99 ? 0.392 -18.309 -3.929 1.00 95.25 99 TRP A O 1
ATOM 819 N N . CYS A 1 100 ? 0.050 -16.685 -5.419 1.00 96.00 100 CYS A N 1
ATOM 820 C CA . CYS A 1 100 ? 0.062 -15.613 -4.444 1.00 96.00 100 CYS A CA 1
ATOM 821 C C . CYS A 1 100 ? -0.596 -14.364 -5.037 1.00 96.00 100 CYS A C 1
ATOM 823 O O . CYS A 1 100 ? -0.865 -14.298 -6.236 1.00 96.00 100 CYS A O 1
ATOM 825 N N . SER A 1 101 ? -0.905 -13.384 -4.191 1.00 96.19 101 SER A N 1
ATOM 826 C CA . SER A 1 101 ? -1.498 -12.119 -4.617 1.00 96.19 101 SER A CA 1
ATOM 827 C C . SER A 1 101 ? -0.963 -10.962 -3.787 1.00 96.19 101 SER A C 1
ATOM 829 O O . SER A 1 101 ? -0.898 -11.027 -2.559 1.00 96.19 101 SER A O 1
ATOM 831 N N . VAL A 1 102 ? -0.662 -9.852 -4.455 1.00 94.56 102 VAL A N 1
ATOM 832 C CA . VAL A 1 102 ? -0.349 -8.577 -3.805 1.00 94.56 102 VAL A CA 1
ATOM 833 C C . VAL A 1 102 ? -1.472 -7.597 -4.120 1.00 94.56 102 VAL A C 1
ATOM 835 O O . VAL A 1 102 ? -1.762 -7.320 -5.279 1.00 94.56 102 VAL A O 1
ATOM 838 N N . VAL A 1 103 ? -2.139 -7.107 -3.080 1.00 93.00 103 VAL A N 1
ATOM 839 C CA . VAL A 1 103 ? -3.242 -6.150 -3.172 1.00 93.00 103 VAL A CA 1
ATOM 840 C C . VAL A 1 103 ? -2.717 -4.775 -2.790 1.00 93.00 103 VAL A C 1
ATOM 842 O O . VAL A 1 103 ? -2.397 -4.533 -1.628 1.00 93.00 103 VAL A O 1
ATOM 845 N N . CYS A 1 104 ? -2.650 -3.871 -3.761 1.00 90.44 104 CYS A N 1
ATOM 846 C CA . CYS A 1 104 ? -2.194 -2.500 -3.557 1.00 90.44 104 CYS A CA 1
ATOM 847 C C . CYS A 1 104 ? -3.393 -1.557 -3.420 1.00 90.44 104 CYS A C 1
ATOM 849 O O . CYS A 1 104 ? -4.150 -1.368 -4.372 1.00 90.44 104 CYS A O 1
ATOM 851 N N . LEU A 1 105 ? -3.562 -0.954 -2.244 1.00 87.56 105 LEU A N 1
ATOM 852 C CA . LEU A 1 105 ? -4.544 0.103 -2.017 1.00 87.56 105 LEU A CA 1
ATOM 853 C C . LEU A 1 105 ? -3.903 1.450 -2.350 1.00 87.56 105 LEU A C 1
ATOM 855 O O . LEU A 1 105 ? -2.781 1.732 -1.926 1.00 87.56 105 LEU A O 1
ATOM 859 N N . ILE A 1 106 ? -4.608 2.259 -3.139 1.00 82.06 106 ILE A N 1
ATOM 860 C CA . ILE A 1 106 ? -4.089 3.515 -3.681 1.00 82.06 106 ILE A CA 1
ATOM 861 C C . ILE A 1 106 ? -5.106 4.621 -3.405 1.00 82.06 106 ILE A C 1
ATOM 863 O O . ILE A 1 106 ? -6.261 4.527 -3.828 1.00 82.06 106 ILE A O 1
ATOM 867 N N . GLY A 1 107 ? -4.672 5.677 -2.719 1.00 75.38 107 GLY A N 1
ATOM 868 C CA . GLY A 1 107 ? -5.439 6.910 -2.558 1.00 75.38 107 GLY A CA 1
ATOM 869 C C . GLY A 1 107 ? -5.164 7.896 -3.697 1.00 75.38 107 GLY A C 1
ATOM 870 O O . GLY A 1 107 ? -4.019 8.056 -4.113 1.00 75.38 107 GLY A O 1
ATOM 871 N N . GLY A 1 108 ? -6.203 8.567 -4.205 1.00 65.31 108 GLY A N 1
ATOM 872 C CA . GLY A 1 108 ? -6.042 9.691 -5.138 1.00 65.31 108 GLY A CA 1
ATOM 873 C C . GLY A 1 108 ? -5.613 10.983 -4.426 1.00 65.31 108 GLY A C 1
ATOM 874 O O . GLY A 1 108 ? -5.879 11.153 -3.234 1.00 65.31 108 GLY A O 1
ATOM 875 N N . GLY A 1 109 ? -4.964 11.901 -5.153 1.00 56.88 109 GLY A N 1
ATOM 876 C CA . GLY A 1 109 ? -4.697 13.272 -4.687 1.00 56.88 109 GLY A CA 1
ATOM 877 C C . GLY A 1 109 ? -3.647 13.420 -3.576 1.00 56.88 109 GLY A C 1
ATOM 878 O O . GLY A 1 109 ? -3.666 14.410 -2.848 1.00 56.88 109 GLY A O 1
ATOM 879 N N . GLN A 1 110 ? -2.752 12.443 -3.407 1.00 55.78 110 GLN A N 1
ATOM 880 C CA . GLN A 1 110 ? -1.647 12.505 -2.443 1.00 55.78 110 GLN A CA 1
ATOM 881 C C . GLN A 1 110 ? -0.342 12.898 -3.155 1.00 55.78 110 GLN A C 1
ATOM 883 O O . GLN A 1 110 ? -0.001 12.312 -4.180 1.00 55.78 110 GLN A O 1
ATOM 888 N N . GLU A 1 111 ? 0.399 13.862 -2.603 1.00 54.28 111 GLU A N 1
ATOM 889 C CA . GLU A 1 111 ? 1.732 14.236 -3.098 1.00 54.28 111 GLU A CA 1
ATOM 890 C C . GLU A 1 111 ? 2.745 13.101 -2.852 1.00 54.28 111 GLU A C 1
ATOM 892 O O . GLU A 1 111 ? 2.851 12.573 -1.741 1.00 54.28 111 GLU A O 1
ATOM 897 N N . ILE A 1 112 ? 3.506 12.740 -3.888 1.00 59.66 112 ILE A N 1
ATOM 898 C CA . ILE A 1 112 ? 4.631 11.800 -3.805 1.00 59.66 112 ILE A CA 1
ATOM 899 C C . ILE A 1 112 ? 5.831 12.546 -3.196 1.00 59.66 112 ILE A C 1
ATOM 901 O O . ILE A 1 112 ? 6.197 13.626 -3.663 1.00 59.66 112 ILE A O 1
ATOM 905 N N . ASN A 1 113 ? 6.457 11.995 -2.150 1.00 55.06 113 ASN A N 1
ATOM 906 C CA . ASN A 1 113 ? 7.618 12.627 -1.510 1.00 55.06 113 ASN A CA 1
ATOM 907 C C . ASN A 1 113 ? 8.932 12.270 -2.226 1.00 55.06 113 ASN A C 1
ATOM 909 O O . ASN A 1 113 ? 9.036 11.272 -2.936 1.00 55.06 113 ASN A O 1
ATOM 913 N N . THR A 1 114 ? 9.988 13.055 -1.995 1.00 49.12 114 THR A N 1
ATOM 914 C CA . THR A 1 114 ? 11.323 12.814 -2.567 1.00 49.12 114 THR A CA 1
ATOM 915 C C . THR A 1 114 ? 11.821 11.384 -2.306 1.00 49.12 114 THR A C 1
ATOM 917 O O . THR A 1 114 ? 12.109 11.027 -1.163 1.00 49.12 114 THR A O 1
ATOM 920 N N . GLY A 1 115 ? 12.002 10.603 -3.378 1.00 55.12 115 GLY A N 1
ATOM 921 C CA . GLY A 1 115 ? 12.499 9.219 -3.336 1.00 55.12 115 GLY A CA 1
ATOM 922 C C . GLY A 1 115 ? 11.413 8.140 -3.444 1.00 55.12 115 GLY A C 1
ATOM 923 O O . GLY A 1 115 ? 11.745 6.958 -3.569 1.00 55.12 115 GLY A O 1
ATOM 924 N N . GLU A 1 116 ? 10.142 8.533 -3.468 1.00 59.66 116 GLU A N 1
ATOM 925 C CA . GLU A 1 116 ? 9.008 7.699 -3.862 1.00 59.66 116 GLU A CA 1
ATOM 926 C C . GLU A 1 116 ? 8.794 7.889 -5.382 1.00 59.66 116 GLU A C 1
ATOM 928 O O . GLU A 1 116 ? 8.866 9.006 -5.889 1.00 59.66 116 GLU A O 1
ATOM 933 N N . ALA A 1 117 ? 8.588 6.809 -6.139 1.00 63.84 117 ALA A N 1
ATOM 934 C CA . ALA A 1 117 ? 8.206 6.877 -7.566 1.00 63.84 117 ALA A CA 1
ATOM 935 C C . ALA A 1 117 ? 6.844 6.203 -7.830 1.00 63.84 117 ALA A C 1
ATOM 937 O O . ALA A 1 117 ? 6.415 6.011 -8.972 1.00 63.84 117 ALA A O 1
ATOM 938 N N . GLY A 1 118 ? 6.153 5.879 -6.734 1.00 76.00 118 GLY A N 1
ATOM 939 C CA . GLY A 1 118 ? 4.782 5.404 -6.682 1.00 76.00 118 GLY A CA 1
ATOM 940 C C . GLY A 1 118 ? 4.476 4.234 -7.597 1.00 76.00 118 GLY A C 1
ATOM 941 O O . GLY A 1 118 ? 5.206 3.245 -7.642 1.00 76.00 118 GLY A O 1
ATOM 942 N N . LEU A 1 119 ? 3.359 4.334 -8.314 1.00 82.00 119 LEU A N 1
ATOM 943 C CA . LEU A 1 119 ? 2.841 3.253 -9.158 1.00 82.00 119 LEU A CA 1
ATOM 944 C C . LEU A 1 119 ? 3.794 2.871 -10.289 1.00 82.00 119 LEU A C 1
ATOM 946 O O . LEU A 1 119 ? 3.776 1.732 -10.749 1.00 82.00 119 LEU A O 1
ATOM 950 N N . SER A 1 120 ? 4.653 3.796 -10.713 1.00 84.88 120 SER A N 1
ATOM 951 C CA . SER A 1 120 ? 5.612 3.523 -11.778 1.00 84.88 120 SER A CA 1
ATOM 952 C C . SER A 1 120 ? 6.661 2.485 -11.368 1.00 84.88 120 SER A C 1
ATOM 954 O O . SER A 1 120 ? 7.061 1.692 -12.213 1.00 84.88 120 SER A O 1
ATOM 956 N N . GLU A 1 121 ? 7.056 2.418 -10.092 1.00 87.69 121 GLU A N 1
ATOM 957 C CA . GLU A 1 121 ? 8.002 1.398 -9.598 1.00 87.69 121 GLU A CA 1
ATOM 958 C C . GLU A 1 121 ? 7.381 0.005 -9.576 1.00 87.69 121 GLU A C 1
ATOM 960 O O . GLU A 1 121 ? 8.026 -0.960 -9.978 1.00 87.69 121 GLU A O 1
ATOM 965 N N . TRP A 1 122 ? 6.115 -0.105 -9.160 1.00 90.88 122 TRP A N 1
ATOM 966 C CA . TRP A 1 122 ? 5.374 -1.368 -9.216 1.00 90.88 122 TRP A CA 1
ATOM 967 C C . TRP A 1 122 ? 5.292 -1.892 -10.645 1.00 90.88 122 TRP A C 1
ATOM 969 O O . TRP A 1 122 ? 5.626 -3.043 -10.917 1.00 90.88 122 TRP A O 1
ATOM 979 N N . MET A 1 123 ? 4.890 -1.022 -11.568 1.00 89.94 123 MET A N 1
ATOM 980 C CA . MET A 1 123 ? 4.720 -1.378 -12.972 1.00 89.94 123 MET A CA 1
ATOM 981 C C . MET A 1 123 ? 6.063 -1.705 -13.636 1.00 89.94 123 MET A C 1
ATOM 983 O O . MET A 1 123 ? 6.137 -2.655 -14.409 1.00 89.94 123 MET A O 1
ATOM 987 N N . ALA A 1 124 ? 7.133 -0.976 -13.303 1.00 89.56 124 ALA A N 1
ATOM 988 C CA . ALA A 1 124 ? 8.480 -1.274 -13.785 1.00 89.56 124 ALA A CA 1
ATOM 989 C C . ALA A 1 124 ? 8.995 -2.619 -13.253 1.00 89.56 124 ALA A C 1
ATOM 991 O O . ALA A 1 124 ? 9.463 -3.434 -14.041 1.00 89.56 124 ALA A O 1
ATOM 992 N N . ALA A 1 125 ? 8.849 -2.897 -11.952 1.00 93.00 125 ALA A N 1
ATOM 993 C CA . ALA A 1 125 ? 9.272 -4.167 -11.364 1.00 93.00 125 ALA A CA 1
ATOM 994 C C . ALA A 1 125 ? 8.568 -5.358 -12.030 1.00 93.00 125 ALA A C 1
ATOM 996 O O . ALA A 1 125 ? 9.225 -6.320 -12.426 1.00 93.00 125 ALA A O 1
ATOM 997 N N . ILE A 1 126 ? 7.247 -5.275 -12.215 1.00 94.62 126 ILE A N 1
ATOM 998 C CA . ILE A 1 126 ? 6.466 -6.335 -12.864 1.00 94.62 126 ILE A CA 1
ATOM 999 C C . ILE A 1 126 ? 6.907 -6.518 -14.317 1.00 94.62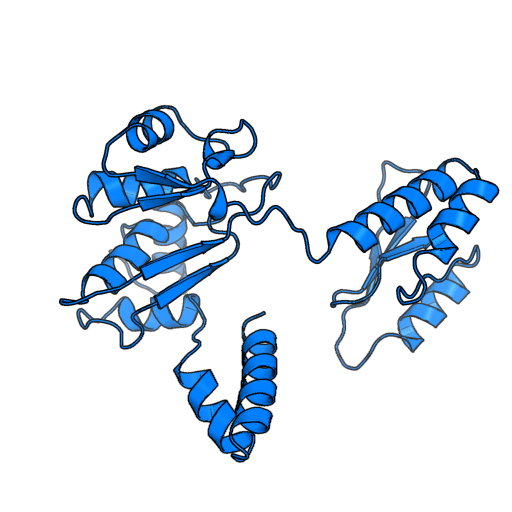 126 ILE A C 1
ATOM 1001 O O . ILE A 1 126 ? 7.244 -7.626 -14.725 1.00 94.62 126 ILE A O 1
ATOM 1005 N N . ARG A 1 127 ? 6.972 -5.430 -15.086 1.00 93.00 127 ARG A N 1
ATOM 1006 C CA . ARG A 1 127 ? 7.377 -5.458 -16.495 1.00 93.00 127 ARG A CA 1
ATOM 1007 C C . ARG A 1 127 ? 8.783 -6.032 -16.693 1.00 93.00 127 ARG A C 1
ATOM 1009 O O . ARG A 1 127 ? 8.987 -6.840 -17.593 1.00 93.00 127 ARG A O 1
ATOM 1016 N N . ASP A 1 128 ? 9.744 -5.590 -15.884 1.00 92.81 128 ASP A N 1
ATOM 1017 C CA . ASP A 1 128 ? 11.166 -5.840 -16.131 1.00 92.81 128 ASP A CA 1
ATOM 1018 C C . ASP A 1 128 ? 11.663 -7.132 -15.469 1.00 92.81 128 ASP A C 1
ATOM 1020 O O . ASP A 1 128 ? 12.613 -7.746 -15.957 1.00 92.81 128 ASP A O 1
ATOM 1024 N N . ARG A 1 129 ? 11.050 -7.545 -14.351 1.00 95.00 129 ARG A N 1
ATOM 1025 C CA . ARG A 1 129 ? 11.534 -8.662 -13.521 1.00 95.00 129 ARG A CA 1
ATOM 1026 C C . ARG A 1 129 ? 10.525 -9.789 -13.347 1.00 95.00 129 ARG A C 1
ATOM 1028 O O . ARG A 1 129 ? 10.958 -10.926 -13.178 1.00 95.00 129 ARG A O 1
ATOM 1035 N N . PHE A 1 130 ? 9.225 -9.502 -13.421 1.00 95.50 130 PHE A N 1
ATOM 1036 C CA . PHE A 1 130 ? 8.160 -10.472 -13.139 1.00 95.50 130 PHE A CA 1
ATOM 1037 C C . PHE A 1 130 ? 7.102 -10.529 -14.262 1.00 95.50 130 PHE A C 1
ATOM 1039 O O . PHE A 1 130 ? 5.913 -10.323 -14.009 1.00 95.50 130 PHE A O 1
ATOM 1046 N N . PRO A 1 131 ? 7.493 -10.807 -15.524 1.00 94.25 131 PRO A N 1
ATOM 1047 C CA . PRO A 1 131 ? 6.592 -10.739 -16.680 1.00 94.25 131 PRO A CA 1
ATOM 1048 C C . PRO A 1 131 ? 5.467 -11.789 -16.664 1.00 94.25 131 PRO A C 1
ATOM 1050 O O . PRO A 1 131 ? 4.517 -11.690 -17.435 1.00 94.25 131 PRO A O 1
ATOM 1053 N N . HIS A 1 132 ? 5.562 -12.808 -15.808 1.00 94.00 132 HIS A N 1
ATOM 1054 C CA . HIS A 1 132 ? 4.523 -13.823 -15.613 1.00 94.00 132 HIS A CA 1
ATOM 1055 C C . HIS A 1 132 ? 3.423 -13.392 -14.637 1.00 94.00 132 HIS A C 1
ATOM 1057 O O . HIS A 1 132 ? 2.383 -14.047 -14.575 1.00 94.00 132 HIS A O 1
ATOM 1063 N N . TRP A 1 133 ? 3.616 -12.301 -13.892 1.00 96.19 133 TRP A N 1
ATOM 1064 C CA . TRP A 1 133 ? 2.578 -11.757 -13.022 1.00 96.19 133 TRP A CA 1
ATOM 1065 C C . TRP A 1 133 ? 1.491 -11.067 -13.840 1.00 96.19 133 TRP A C 1
ATOM 1067 O O . TRP A 1 133 ? 1.778 -10.314 -14.767 1.00 96.19 133 TRP A O 1
ATOM 1077 N N . GLN A 1 134 ? 0.234 -11.272 -13.464 1.00 95.56 134 GLN A N 1
ATOM 1078 C CA . GLN A 1 134 ? -0.893 -10.545 -14.045 1.00 95.56 134 GLN A CA 1
ATOM 1079 C C . GLN A 1 134 ? -1.246 -9.342 -13.174 1.00 95.56 134 GLN A C 1
ATOM 1081 O O . GLN A 1 134 ? -1.280 -9.440 -11.947 1.00 95.56 134 GLN A O 1
ATOM 1086 N N . VAL A 1 135 ? -1.536 -8.206 -13.807 1.00 95.38 135 VAL A N 1
ATOM 1087 C CA . VAL A 1 135 ? -1.943 -6.985 -13.105 1.00 95.38 135 VAL A CA 1
ATOM 1088 C C . VAL A 1 135 ? -3.434 -6.777 -13.298 1.00 95.38 135 VAL A C 1
ATOM 1090 O O . VAL A 1 135 ? -3.926 -6.766 -14.422 1.00 95.38 135 VAL A O 1
ATOM 1093 N N . HIS A 1 136 ? -4.150 -6.575 -12.198 1.00 95.12 136 HIS A N 1
ATOM 1094 C CA . HIS A 1 136 ? -5.555 -6.187 -12.204 1.00 95.12 136 HIS A CA 1
ATOM 1095 C C . HIS A 1 136 ? -5.670 -4.813 -11.553 1.00 95.12 136 HIS A C 1
ATOM 1097 O O . HIS A 1 136 ? -5.328 -4.653 -10.382 1.00 95.12 136 HIS A O 1
ATOM 1103 N N . ALA A 1 137 ? -6.108 -3.814 -12.314 1.00 91.62 137 ALA A N 1
ATOM 1104 C CA . ALA A 1 137 ? -6.135 -2.426 -11.865 1.00 91.62 137 ALA A CA 1
ATOM 1105 C C . ALA A 1 137 ? -7.500 -1.782 -12.102 1.00 91.62 137 ALA A C 1
ATOM 1107 O O . ALA A 1 137 ? -8.254 -2.183 -12.988 1.00 91.62 137 ALA A O 1
ATOM 1108 N N . SER A 1 138 ? -7.812 -0.754 -11.312 1.00 90.12 138 SER A N 1
ATOM 1109 C CA . SER A 1 138 ? -8.975 0.086 -11.583 1.00 90.12 138 SER A CA 1
ATOM 1110 C C . SER A 1 138 ? -8.808 0.801 -12.921 1.00 90.12 138 SER A C 1
ATOM 1112 O O . SER A 1 138 ? -7.756 1.392 -13.171 1.00 90.12 138 SER A O 1
ATOM 1114 N N . ALA A 1 139 ? -9.863 0.845 -13.736 1.00 87.25 139 ALA A N 1
ATOM 1115 C CA . ALA A 1 139 ? -9.870 1.640 -14.965 1.00 87.25 139 ALA A CA 1
ATOM 1116 C C . ALA A 1 139 ? -9.592 3.137 -14.710 1.00 87.25 139 ALA A C 1
ATOM 1118 O O . ALA A 1 139 ? -9.146 3.844 -15.610 1.00 87.25 139 ALA A O 1
ATOM 1119 N N . GLN A 1 140 ? -9.782 3.625 -13.478 1.00 83.62 140 GLN A N 1
ATOM 1120 C CA . GLN A 1 140 ? -9.496 5.012 -13.106 1.00 83.62 140 GLN A CA 1
ATOM 1121 C C . GLN A 1 140 ? -8.005 5.332 -12.933 1.00 83.62 140 GLN A C 1
ATOM 1123 O O . GLN A 1 140 ? -7.651 6.506 -12.883 1.00 83.62 140 GLN A O 1
ATOM 1128 N N . ILE A 1 141 ? -7.113 4.337 -12.904 1.00 80.75 141 ILE A N 1
ATOM 1129 C CA . ILE A 1 141 ? -5.667 4.556 -12.709 1.00 80.75 141 ILE A CA 1
ATOM 1130 C C . ILE A 1 141 ? -5.034 5.421 -13.816 1.00 80.75 141 ILE A C 1
ATOM 1132 O O . ILE A 1 141 ? -3.978 6.008 -13.615 1.00 80.75 141 ILE A O 1
ATOM 1136 N N . VAL A 1 142 ? -5.672 5.528 -14.988 1.00 77.88 142 VAL A N 1
ATOM 1137 C CA . VAL A 1 142 ? -5.201 6.368 -16.107 1.00 77.88 142 VAL A CA 1
ATOM 1138 C C . VAL A 1 142 ? -5.534 7.853 -15.943 1.00 77.88 142 VAL A C 1
ATOM 1140 O O . VAL A 1 142 ? -5.102 8.663 -16.768 1.00 77.88 142 VAL A O 1
ATOM 1143 N N . GLN A 1 143 ? -6.308 8.219 -14.918 1.00 74.00 143 GLN A N 1
ATOM 1144 C CA . GLN A 1 143 ? -6.646 9.610 -14.644 1.00 74.00 143 GLN A CA 1
ATOM 1145 C C . GLN A 1 143 ? -5.397 10.422 -14.249 1.00 74.00 143 GLN A C 1
ATOM 1147 O O . GLN A 1 143 ? -4.423 9.857 -13.742 1.00 74.00 143 GLN A O 1
ATOM 1152 N N . PRO A 1 144 ? -5.400 11.750 -14.479 1.00 67.50 144 PRO A N 1
ATOM 1153 C CA . PRO A 1 144 ? -4.246 12.610 -14.204 1.00 67.50 144 PRO A CA 1
ATOM 1154 C C . PRO A 1 144 ? -3.729 12.545 -12.760 1.00 67.50 144 PRO A C 1
ATOM 1156 O O . PRO A 1 144 ? -2.536 12.737 -12.541 1.00 67.50 144 PRO A O 1
ATOM 1159 N N . ASP A 1 145 ? -4.602 12.221 -11.807 1.00 68.00 145 ASP A N 1
ATOM 1160 C CA . ASP A 1 145 ? -4.318 12.211 -10.368 1.00 68.00 145 ASP A CA 1
ATOM 1161 C C . ASP A 1 145 ? -3.290 11.151 -9.927 1.00 68.00 145 ASP A C 1
ATOM 1163 O O . ASP A 1 145 ? -2.812 11.201 -8.796 1.00 68.00 145 ASP A O 1
ATOM 1167 N N . TYR A 1 146 ? -2.939 10.195 -10.794 1.00 69.00 146 TYR A N 1
ATOM 1168 C CA . TYR A 1 146 ? -2.074 9.053 -10.465 1.00 69.00 146 TYR A CA 1
ATOM 1169 C C . TYR A 1 146 ? -0.615 9.178 -10.944 1.00 69.00 146 TYR A C 1
ATOM 1171 O O . TYR A 1 146 ? 0.113 8.188 -10.917 1.00 69.00 146 TYR A O 1
ATOM 1179 N N . ASP A 1 147 ? -0.194 10.367 -11.396 1.00 68.94 147 ASP A N 1
ATOM 1180 C CA . ASP A 1 147 ? 1.168 10.722 -11.853 1.00 68.94 147 ASP A CA 1
ATOM 1181 C C . ASP A 1 147 ? 1.950 9.576 -12.533 1.00 68.94 147 ASP A C 1
ATOM 1183 O O . ASP A 1 147 ? 3.019 9.126 -12.111 1.00 68.94 147 ASP A O 1
ATOM 1187 N N . LEU A 1 148 ? 1.361 9.037 -13.605 1.00 77.44 148 LEU A N 1
ATOM 1188 C CA . LEU A 1 148 ? 1.951 7.932 -14.353 1.00 77.44 148 LEU A CA 1
ATOM 1189 C C . LEU A 1 148 ? 2.921 8.445 -15.419 1.00 77.44 148 LEU A C 1
ATOM 1191 O O . LEU A 1 148 ? 2.538 9.187 -16.336 1.00 77.44 148 LEU A O 1
ATOM 1195 N N . ASN A 1 149 ? 4.160 7.955 -15.370 1.00 81.75 149 ASN A N 1
ATOM 1196 C CA . ASN A 1 149 ? 5.149 8.251 -16.398 1.00 81.75 149 ASN A CA 1
ATOM 1197 C C . ASN A 1 149 ? 4.774 7.606 -17.757 1.00 81.75 149 ASN A C 1
ATOM 1199 O O . ASN A 1 149 ? 3.880 6.759 -17.872 1.00 81.75 149 ASN A O 1
ATOM 1203 N N . ARG A 1 150 ? 5.460 8.019 -18.830 1.00 83.56 150 ARG A N 1
ATOM 1204 C CA . ARG A 1 150 ? 5.155 7.567 -20.201 1.00 83.56 150 ARG A CA 1
ATOM 1205 C C . ARG A 1 150 ? 5.324 6.057 -20.392 1.00 83.56 150 ARG A C 1
ATOM 1207 O O . ARG A 1 150 ? 4.591 5.466 -21.181 1.00 83.56 150 ARG A O 1
ATOM 1214 N N . GLU A 1 151 ? 6.294 5.449 -19.722 1.00 84.62 151 GLU A N 1
ATOM 1215 C CA . GLU A 1 151 ? 6.547 4.010 -19.818 1.00 84.62 151 GLU A CA 1
ATOM 1216 C C . GLU A 1 151 ? 5.464 3.212 -19.102 1.00 84.62 151 GLU A C 1
ATOM 1218 O O . GLU A 1 151 ? 4.944 2.251 -19.663 1.00 84.62 151 GLU A O 1
ATOM 1223 N N . THR A 1 152 ? 5.052 3.666 -17.920 1.00 84.00 152 THR A N 1
ATOM 1224 C CA . THR A 1 152 ? 3.948 3.090 -17.154 1.00 84.00 152 THR A CA 1
ATOM 1225 C C . THR A 1 152 ? 2.652 3.127 -17.956 1.00 84.00 152 THR A C 1
ATOM 1227 O O . THR A 1 152 ? 1.973 2.112 -18.082 1.00 84.00 152 THR A O 1
ATOM 1230 N N . LYS A 1 153 ? 2.350 4.257 -18.609 1.00 85.06 153 LYS A N 1
ATOM 1231 C CA . LYS A 1 153 ? 1.182 4.374 -19.501 1.00 85.06 153 LYS A CA 1
ATOM 1232 C C . LYS A 1 153 ? 1.220 3.381 -20.665 1.00 85.06 153 LYS A C 1
ATOM 1234 O O . LYS A 1 153 ? 0.182 2.854 -21.044 1.00 85.06 153 LYS A O 1
ATOM 1239 N N . ARG A 1 154 ? 2.402 3.113 -21.234 1.00 87.25 154 ARG A N 1
ATOM 1240 C CA . ARG A 1 154 ? 2.562 2.102 -22.294 1.00 87.25 154 ARG A CA 1
ATOM 1241 C C . ARG A 1 154 ? 2.364 0.688 -21.762 1.00 87.25 154 ARG A C 1
ATOM 1243 O O . ARG A 1 154 ? 1.723 -0.107 -22.432 1.00 87.25 154 ARG A O 1
ATOM 1250 N N . PHE A 1 155 ? 2.896 0.393 -20.578 1.00 88.44 155 PHE A N 1
ATOM 1251 C CA . PHE A 1 155 ? 2.760 -0.918 -19.950 1.00 88.44 155 PHE A CA 1
ATOM 1252 C C . PHE A 1 155 ? 1.303 -1.245 -19.599 1.00 88.44 155 PHE A C 1
ATOM 1254 O O . PHE A 1 155 ? 0.835 -2.342 -19.883 1.00 88.44 155 PHE A O 1
ATOM 1261 N N . ILE A 1 156 ? 0.557 -0.264 -19.087 1.00 87.19 156 ILE A N 1
ATOM 1262 C CA . ILE A 1 156 ? -0.879 -0.398 -18.794 1.00 87.19 156 ILE A CA 1
ATOM 1263 C C . ILE A 1 156 ? -1.705 -0.742 -20.042 1.00 87.19 156 ILE A C 1
ATOM 1265 O O . ILE A 1 156 ? -2.753 -1.362 -19.927 1.00 87.19 156 ILE A O 1
ATOM 1269 N N . ALA A 1 157 ? -1.242 -0.369 -21.237 1.00 87.00 157 ALA A N 1
ATOM 1270 C CA . ALA A 1 157 ? -1.922 -0.693 -22.489 1.00 87.00 157 ALA A CA 1
ATOM 1271 C C . ALA A 1 157 ? -1.620 -2.114 -23.015 1.00 87.00 157 ALA A C 1
ATOM 1273 O O . ALA A 1 157 ? -2.087 -2.469 -24.095 1.00 87.00 157 ALA A O 1
ATOM 1274 N N . THR A 1 158 ? -0.806 -2.905 -22.309 1.00 91.00 158 THR A N 1
ATOM 1275 C CA . THR A 1 158 ? -0.477 -4.286 -22.694 1.00 91.00 158 THR A CA 1
ATOM 1276 C C . THR A 1 158 ? -1.505 -5.284 -22.161 1.00 91.00 158 THR A C 1
ATOM 1278 O O . THR A 1 158 ? -2.211 -5.005 -21.199 1.00 91.00 158 THR A O 1
ATOM 1281 N N . GLU A 1 159 ? -1.541 -6.489 -22.735 1.00 88.81 159 GLU A N 1
ATOM 1282 C CA . GLU A 1 159 ? -2.442 -7.573 -22.300 1.00 88.81 159 GLU A CA 1
ATOM 1283 C C . GLU A 1 159 ? -2.129 -8.114 -20.892 1.00 88.81 159 GLU A C 1
ATOM 1285 O O . GLU A 1 159 ? -2.940 -8.823 -20.302 1.00 88.81 159 GLU A O 1
ATOM 1290 N N . GLN A 1 160 ? -0.964 -7.773 -20.327 1.00 92.88 160 GLN A N 1
ATOM 1291 C CA . GLN A 1 160 ? -0.593 -8.152 -18.962 1.00 92.88 160 GLN A CA 1
ATOM 1292 C C . GLN A 1 160 ? -1.396 -7.371 -17.903 1.00 92.88 160 GLN A C 1
ATOM 1294 O O . GLN A 1 160 ? -1.504 -7.819 -16.757 1.00 92.88 160 GLN A O 1
ATOM 1299 N N . VAL A 1 161 ? -1.964 -6.216 -18.275 1.00 93.56 161 VAL A N 1
ATOM 1300 C CA . VAL A 1 161 ? -2.727 -5.339 -17.383 1.00 93.56 161 VAL A CA 1
ATOM 1301 C C . VAL A 1 161 ? -4.208 -5.376 -17.749 1.00 93.56 161 VAL A C 1
ATOM 1303 O O . VAL A 1 161 ? -4.640 -4.858 -18.774 1.00 93.56 161 VAL A O 1
ATOM 1306 N N . ASN A 1 162 ? -5.007 -5.962 -16.863 1.00 94.75 162 ASN A N 1
ATOM 1307 C CA . ASN A 1 162 ? -6.451 -6.054 -16.996 1.00 94.75 162 ASN A CA 1
ATOM 1308 C C . ASN A 1 162 ? -7.119 -4.939 -16.188 1.00 94.75 162 ASN A C 1
ATOM 1310 O O . ASN A 1 162 ? -6.983 -4.874 -14.963 1.00 94.75 162 ASN A O 1
ATOM 1314 N N . MET A 1 163 ? -7.857 -4.074 -16.877 1.00 92.56 163 MET A N 1
ATOM 1315 C CA . MET A 1 163 ? -8.569 -2.955 -16.263 1.00 92.56 163 MET A CA 1
ATOM 1316 C C . MET A 1 163 ? -9.988 -3.362 -15.878 1.00 92.56 163 MET A C 1
ATOM 1318 O O . MET A 1 163 ? -10.696 -3.971 -16.677 1.00 92.56 163 MET A O 1
ATOM 1322 N N . HIS A 1 164 ? -10.410 -2.987 -14.673 1.00 92.56 164 HIS A N 1
ATOM 1323 C CA . HIS A 1 164 ? -11.734 -3.297 -14.133 1.00 92.56 164 HIS A CA 1
ATOM 1324 C C . HIS A 1 164 ? -12.351 -2.048 -13.510 1.00 92.56 164 HIS A C 1
ATOM 1326 O O . HIS A 1 164 ? -11.711 -1.373 -12.702 1.00 92.56 164 HIS A O 1
ATOM 1332 N N . ASP A 1 165 ? -13.608 -1.753 -13.832 1.00 87.00 165 ASP A N 1
ATOM 1333 C CA . ASP A 1 165 ? -14.340 -0.660 -13.181 1.00 87.00 165 ASP A CA 1
ATOM 1334 C C . ASP A 1 165 ? -14.637 -0.993 -11.708 1.00 87.00 165 ASP A C 1
ATOM 1336 O O . ASP A 1 165 ? -14.501 -0.137 -10.833 1.00 87.00 165 ASP A O 1
ATOM 1340 N N . ASP A 1 166 ? -14.911 -2.268 -11.415 1.00 87.88 166 ASP A N 1
ATOM 1341 C CA . ASP A 1 166 ? -15.275 -2.770 -10.081 1.00 87.88 166 ASP A CA 1
ATOM 1342 C C . ASP A 1 166 ? -14.122 -2.734 -9.062 1.00 87.88 166 ASP A C 1
ATOM 1344 O O . ASP A 1 166 ? -14.335 -2.907 -7.861 1.00 87.88 166 ASP A O 1
ATOM 1348 N N . LEU A 1 167 ? -12.888 -2.490 -9.520 1.00 88.06 167 LEU A N 1
ATOM 1349 C CA . LEU A 1 167 ? -11.729 -2.279 -8.646 1.00 88.06 167 LEU A CA 1
ATOM 1350 C C . LEU A 1 167 ? -11.597 -0.823 -8.181 1.00 88.06 167 LEU A C 1
ATOM 1352 O O . LEU A 1 167 ? -10.715 -0.510 -7.380 1.00 88.06 167 LEU A O 1
ATOM 1356 N N . HIS A 1 168 ? -12.461 0.080 -8.653 1.00 85.69 168 HIS A N 1
ATOM 1357 C CA . HIS A 1 168 ? -12.561 1.415 -8.086 1.00 85.69 168 HIS A CA 1
ATOM 1358 C C . HIS A 1 168 ? -13.386 1.394 -6.793 1.00 85.69 168 HIS A C 1
ATOM 1360 O O . HIS A 1 168 ? -14.604 1.217 -6.806 1.00 85.69 168 HIS A O 1
ATOM 1366 N N . LEU A 1 169 ? -12.736 1.660 -5.660 1.00 80.06 169 LEU A N 1
ATOM 1367 C CA . LEU A 1 169 ? -13.404 1.814 -4.366 1.00 80.06 169 LEU A CA 1
ATOM 1368 C C . LEU A 1 169 ? -14.056 3.207 -4.247 1.00 80.06 169 LEU A C 1
ATOM 1370 O O . LEU A 1 169 ? -13.675 4.018 -3.406 1.00 80.06 169 LEU A O 1
ATOM 1374 N N . GLY A 1 170 ? -15.040 3.488 -5.107 1.00 66.75 170 GLY A N 1
ATOM 1375 C CA . GLY A 1 170 ? -15.697 4.800 -5.220 1.00 66.75 170 GLY A CA 1
ATOM 1376 C C . GLY A 1 170 ? -16.677 5.131 -4.092 1.00 66.75 170 GLY A C 1
ATOM 1377 O O . GLY A 1 170 ? -17.061 6.285 -3.911 1.00 66.75 170 GLY A O 1
ATOM 1378 N N . VAL A 1 171 ? -17.068 4.138 -3.289 1.00 60.09 171 VAL A N 1
ATOM 1379 C CA . VAL A 1 171 ? -17.895 4.367 -2.100 1.00 60.09 171 VAL A CA 1
ATOM 1380 C C . VAL A 1 171 ? -16.975 4.661 -0.929 1.00 60.09 171 VAL A C 1
ATOM 1382 O O . VAL A 1 171 ? -16.519 3.768 -0.213 1.00 60.09 171 VAL A O 1
ATOM 1385 N N . SER A 1 172 ? -16.702 5.942 -0.706 1.00 51.00 172 SER A N 1
ATOM 1386 C CA . SER A 1 172 ? -16.018 6.337 0.514 1.00 51.00 172 SER A CA 1
ATOM 1387 C C . SER A 1 172 ? -16.953 6.086 1.703 1.00 51.00 172 SER A C 1
ATOM 1389 O O . SER A 1 172 ? -17.924 6.799 1.941 1.00 51.00 172 SER A O 1
ATOM 1391 N N . MET A 1 173 ? -16.617 5.082 2.516 1.00 48.94 173 MET A N 1
ATOM 1392 C CA . MET A 1 173 ? -17.244 4.837 3.827 1.00 48.94 173 MET A CA 1
ATOM 1393 C C . MET A 1 173 ? -17.110 6.055 4.772 1.00 48.94 173 MET A C 1
ATOM 1395 O O . MET A 1 173 ? -17.771 6.128 5.808 1.00 48.94 173 MET A O 1
ATOM 1399 N N . ARG A 1 174 ? -16.252 7.022 4.404 1.00 53.38 174 ARG A N 1
ATOM 1400 C CA . ARG A 1 174 ? -16.018 8.316 5.057 1.00 53.38 174 ARG A CA 1
ATOM 1401 C C . ARG A 1 174 ? -16.795 9.483 4.416 1.00 53.38 174 ARG A C 1
ATOM 1403 O O . ARG A 1 174 ? -16.931 10.514 5.069 1.00 53.38 174 ARG A O 1
ATOM 1410 N N . SER A 1 175 ? -17.284 9.346 3.179 1.00 48.41 175 SER A N 1
ATOM 1411 C CA . SER A 1 175 ? -17.622 10.473 2.287 1.00 48.41 175 SER A CA 1
ATOM 1412 C C . SER A 1 175 ? -18.800 11.281 2.786 1.00 48.41 175 SER A C 1
ATOM 1414 O O . SER A 1 175 ? -18.656 12.486 2.938 1.00 48.41 175 SER A O 1
ATOM 1416 N N . PHE A 1 176 ? -19.910 10.637 3.152 1.00 52.19 176 PHE A N 1
ATOM 1417 C CA . PHE A 1 176 ? -21.101 11.388 3.547 1.00 52.19 176 PHE A CA 1
ATOM 1418 C C . PHE A 1 176 ? -20.835 12.311 4.748 1.00 52.19 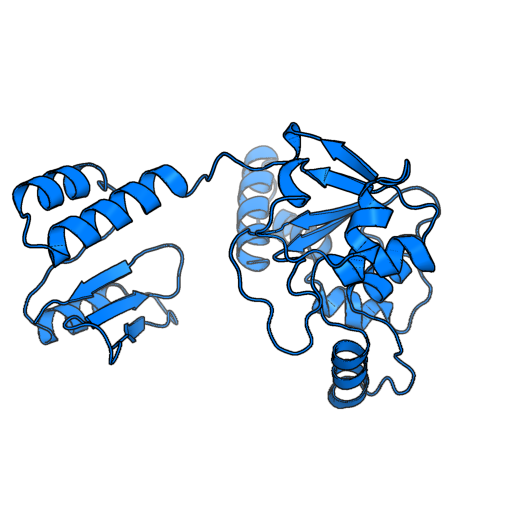176 PHE A C 1
ATOM 1420 O O . PHE A 1 176 ? -21.305 13.444 4.807 1.00 52.19 176 PHE A O 1
ATOM 1427 N N . ARG A 1 177 ? -20.024 11.846 5.706 1.00 61.88 177 ARG A N 1
ATOM 1428 C CA . ARG A 1 177 ? -19.697 12.607 6.921 1.00 61.88 177 ARG A CA 1
ATOM 1429 C C . ARG A 1 177 ? -18.582 13.625 6.698 1.00 61.88 177 ARG A C 1
ATOM 1431 O O . ARG A 1 177 ? -18.637 14.695 7.289 1.00 61.88 177 ARG A O 1
ATOM 1438 N N . ALA A 1 178 ? -17.579 13.298 5.883 1.00 63.22 178 ALA A N 1
ATOM 1439 C CA . ALA A 1 178 ? -16.470 14.201 5.582 1.00 63.22 178 ALA A CA 1
ATOM 1440 C C . ALA A 1 178 ? -16.907 15.378 4.695 1.00 63.22 178 ALA A C 1
ATOM 1442 O O . ALA A 1 178 ? -16.484 16.502 4.939 1.00 63.22 178 ALA A O 1
ATOM 1443 N N . GLU A 1 179 ? -17.790 15.130 3.727 1.00 66.25 179 GLU A N 1
ATOM 1444 C CA . GLU A 1 179 ? -18.384 16.159 2.867 1.00 66.25 179 GLU A CA 1
ATOM 1445 C C . GLU A 1 179 ? -19.264 17.105 3.690 1.00 66.25 179 GLU A C 1
ATOM 1447 O O . GLU A 1 179 ? -18.997 18.300 3.748 1.00 66.25 179 GLU A O 1
ATOM 1452 N N . THR A 1 180 ? -20.192 16.552 4.479 1.00 75.88 180 THR A N 1
ATOM 1453 C CA . THR A 1 180 ? -21.036 17.341 5.394 1.00 75.88 180 THR A CA 1
ATOM 1454 C C . THR A 1 180 ? -20.207 18.153 6.405 1.00 75.88 180 THR A C 1
ATOM 1456 O O . THR A 1 180 ? -20.560 19.281 6.747 1.00 75.88 180 THR A O 1
ATOM 1459 N N . LEU A 1 181 ? -19.086 17.603 6.891 1.00 79.62 181 LEU A N 1
ATOM 1460 C CA . LEU A 1 181 ? -18.159 18.321 7.769 1.00 79.62 181 LEU A CA 1
ATOM 1461 C C . LEU A 1 181 ? -17.454 19.468 7.033 1.00 79.62 181 LEU A C 1
ATOM 1463 O O . LEU A 1 181 ? -17.356 20.560 7.586 1.00 79.62 181 LEU A O 1
ATOM 1467 N N . SER A 1 182 ? -16.977 19.234 5.809 1.00 75.81 182 SER A N 1
ATOM 1468 C CA . SER A 1 182 ? -16.335 20.251 4.970 1.00 75.81 182 SER A CA 1
ATOM 1469 C C . SER A 1 182 ? -17.291 21.405 4.658 1.00 75.81 182 SER A C 1
ATOM 1471 O O . SER A 1 182 ? -16.915 22.573 4.792 1.00 75.81 182 SER A O 1
ATOM 1473 N N . ASP A 1 183 ? -18.547 21.094 4.335 1.00 78.94 183 ASP A N 1
ATOM 1474 C CA . ASP A 1 183 ? -19.604 22.085 4.121 1.00 78.94 183 ASP A CA 1
ATOM 1475 C C . ASP A 1 183 ? -19.856 22.899 5.391 1.00 78.94 183 ASP A C 1
ATOM 1477 O O . ASP A 1 183 ? -19.878 24.131 5.354 1.00 78.94 183 ASP A O 1
ATOM 1481 N N . PHE A 1 184 ? -19.966 22.227 6.543 1.00 85.44 184 PHE A N 1
ATOM 1482 C CA . PHE A 1 184 ? -20.101 22.894 7.836 1.00 85.44 184 PHE A CA 1
ATOM 1483 C C . PHE A 1 184 ? -18.949 23.877 8.103 1.00 85.44 184 PHE A C 1
ATOM 1485 O O . PHE A 1 184 ? -19.215 25.031 8.445 1.00 85.44 184 PHE A O 1
ATOM 1492 N N . ILE A 1 185 ? -17.688 23.457 7.916 1.00 81.00 185 ILE A N 1
ATOM 1493 C CA . ILE A 1 185 ? -16.521 24.340 8.086 1.00 81.00 185 ILE A CA 1
ATOM 1494 C C . ILE A 1 185 ? -16.602 25.533 7.130 1.00 81.00 185 ILE A C 1
ATOM 1496 O O . ILE A 1 185 ? -16.396 26.672 7.546 1.00 81.00 185 ILE A O 1
ATOM 1500 N N . SER A 1 186 ? -16.926 25.281 5.865 1.00 75.88 186 SER A N 1
ATOM 1501 C CA . SER A 1 186 ? -16.993 26.311 4.830 1.00 75.88 186 SER A CA 1
ATOM 1502 C C . SER A 1 186 ? -18.053 27.364 5.157 1.00 75.88 186 SER A C 1
ATOM 1504 O O . SER A 1 186 ? -17.769 28.560 5.121 1.00 75.88 186 SER A O 1
ATOM 1506 N N . HIS A 1 187 ? -19.260 26.951 5.550 1.00 83.31 187 HIS A N 1
ATOM 1507 C CA . HIS A 1 187 ? -20.311 27.878 5.976 1.00 83.31 187 HIS A CA 1
ATOM 1508 C C . HIS A 1 187 ? -19.932 28.645 7.248 1.00 83.31 187 HIS A C 1
ATOM 1510 O O . HIS A 1 187 ? -20.191 29.846 7.335 1.00 83.31 187 HIS A O 1
ATOM 1516 N N . LEU A 1 188 ? -19.274 27.982 8.207 1.00 82.31 188 LEU A N 1
ATOM 1517 C CA . LEU A 1 188 ? -18.817 28.606 9.449 1.00 82.31 188 LEU A CA 1
ATOM 1518 C C . LEU A 1 188 ? -17.783 29.712 9.185 1.00 82.31 188 LEU A C 1
ATOM 1520 O O . LEU A 1 188 ? -17.923 30.810 9.721 1.00 82.31 188 LEU A O 1
ATOM 1524 N N . LEU A 1 189 ? -16.783 29.445 8.340 1.00 77.56 189 LEU A N 1
ATOM 1525 C CA . LEU A 1 189 ? -15.739 30.411 7.972 1.00 77.56 189 LEU A CA 1
ATOM 1526 C C . LEU A 1 189 ? -16.285 31.594 7.167 1.00 77.56 189 LEU A C 1
ATOM 1528 O O . LEU A 1 189 ? -15.802 32.713 7.315 1.00 77.56 189 LEU A O 1
ATOM 1532 N N . ASN A 1 190 ? -17.313 31.359 6.352 1.00 77.62 190 ASN A N 1
ATOM 1533 C CA . ASN A 1 190 ? -17.979 32.401 5.571 1.00 77.62 190 ASN A CA 1
ATOM 1534 C C . ASN A 1 190 ? -19.021 33.199 6.379 1.00 77.62 190 ASN A C 1
ATOM 1536 O O . ASN A 1 190 ? -19.667 34.091 5.832 1.00 77.62 190 ASN A O 1
ATOM 1540 N N . GLY A 1 191 ? -19.211 32.892 7.668 1.00 81.38 191 GLY A N 1
ATOM 1541 C CA . GLY A 1 191 ? -20.186 33.570 8.525 1.00 81.38 191 GLY A CA 1
ATOM 1542 C C . GLY A 1 191 ? -21.651 33.231 8.217 1.00 81.38 191 GLY A C 1
ATOM 1543 O O . GLY A 1 191 ? -22.552 33.887 8.743 1.00 81.38 191 GLY A O 1
ATOM 1544 N N . ASP A 1 192 ? -21.914 32.202 7.407 1.00 88.06 192 ASP A N 1
ATOM 1545 C CA . ASP A 1 192 ? -23.264 31.730 7.092 1.00 88.06 192 ASP A CA 1
ATOM 1546 C C . ASP A 1 192 ? -23.774 30.793 8.196 1.00 88.06 192 ASP A C 1
ATOM 1548 O O . ASP A 1 192 ? -23.734 29.562 8.113 1.00 88.06 192 ASP A O 1
ATOM 1552 N N . ALA A 1 193 ? -24.263 31.407 9.273 1.00 88.25 193 ALA A N 1
ATOM 1553 C CA . ALA A 1 193 ? -24.746 30.689 10.446 1.00 88.25 193 ALA A CA 1
ATOM 1554 C C . ALA A 1 193 ? -25.946 29.766 10.156 1.00 88.25 193 ALA A C 1
ATOM 1556 O O . ALA A 1 193 ? -26.140 28.783 10.875 1.00 88.25 193 ALA A O 1
ATOM 1557 N N . ALA A 1 194 ? -26.766 30.076 9.145 1.00 90.88 194 ALA A N 1
ATOM 1558 C CA . ALA A 1 194 ? -27.948 29.284 8.815 1.00 90.88 194 ALA A CA 1
ATOM 1559 C C . ALA A 1 194 ? -27.546 27.969 8.139 1.00 90.88 194 ALA A C 1
ATOM 1561 O O . ALA A 1 194 ? -27.929 26.895 8.610 1.00 90.88 194 ALA 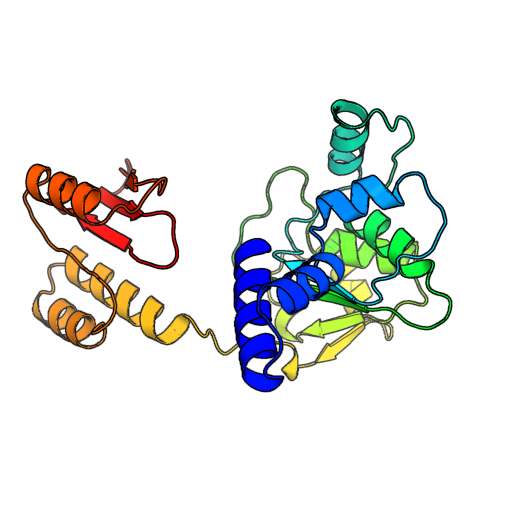A O 1
ATOM 1562 N N . SER A 1 195 ? -26.712 28.053 7.102 1.00 86.44 195 SER A N 1
ATOM 1563 C CA . SER A 1 195 ? -26.221 26.878 6.380 1.00 86.44 195 SER A CA 1
ATOM 1564 C C . SER A 1 195 ? -25.277 26.036 7.243 1.00 86.44 195 SER A C 1
ATOM 1566 O O . SER A 1 195 ? -25.376 24.809 7.250 1.00 86.44 195 SER A O 1
ATOM 1568 N N . ALA A 1 196 ? -24.446 26.673 8.081 1.00 86.44 196 ALA A N 1
ATOM 1569 C CA . ALA A 1 196 ? -23.609 25.963 9.048 1.00 86.44 196 ALA A CA 1
ATOM 1570 C C . ALA A 1 196 ? -24.456 25.147 10.040 1.00 86.44 196 ALA A C 1
ATOM 1572 O O . ALA A 1 196 ? -24.144 23.991 10.318 1.00 86.44 196 ALA A O 1
ATOM 1573 N N . ARG A 1 197 ? -25.567 25.697 10.548 1.00 87.81 197 ARG A N 1
ATOM 1574 C CA . ARG A 1 197 ? -26.453 24.960 11.464 1.00 87.81 197 ARG A CA 1
ATOM 1575 C C . ARG A 1 197 ? -27.078 23.733 10.794 1.00 87.81 197 ARG A C 1
ATOM 1577 O O . ARG A 1 197 ? -27.050 22.657 11.382 1.00 87.81 197 ARG A O 1
ATOM 1584 N N . GLN A 1 198 ? -27.568 23.874 9.562 1.00 88.69 198 GLN A N 1
ATOM 1585 C CA . GLN A 1 198 ? -28.156 22.757 8.812 1.00 88.69 198 GLN A CA 1
ATOM 1586 C C . GLN A 1 198 ? -27.138 21.654 8.495 1.00 88.69 198 GLN A C 1
ATOM 1588 O O . GLN A 1 198 ? -27.467 20.470 8.554 1.00 88.69 198 GLN A O 1
ATOM 1593 N N . ALA A 1 199 ? -25.898 22.022 8.161 1.00 85.81 199 ALA A N 1
ATOM 1594 C CA . ALA A 1 199 ? -24.824 21.055 7.950 1.00 85.81 199 ALA A CA 1
ATOM 1595 C C . ALA A 1 199 ? -24.447 20.345 9.263 1.00 85.81 199 ALA A C 1
ATOM 1597 O O . ALA A 1 199 ? -24.289 19.128 9.282 1.00 85.81 199 ALA A O 1
ATOM 1598 N N . HIS A 1 200 ? -24.389 21.076 10.381 1.00 84.94 200 HIS A N 1
ATOM 1599 C CA . HIS A 1 200 ? -24.087 20.514 11.698 1.00 84.94 200 HIS A CA 1
ATOM 1600 C C . HIS A 1 200 ? -25.144 19.511 12.189 1.00 84.94 200 HIS A C 1
ATOM 1602 O O . HIS A 1 200 ? -24.793 18.490 12.772 1.00 84.94 200 HIS A O 1
ATOM 1608 N N . GLU A 1 201 ? -26.433 19.759 11.948 1.00 85.12 201 GLU A N 1
ATOM 1609 C CA . GLU A 1 201 ? -27.517 18.833 12.328 1.00 85.12 201 GLU A CA 1
ATOM 1610 C C . GLU A 1 201 ? -27.371 17.454 11.670 1.00 85.12 201 GLU A C 1
ATOM 1612 O O . GLU A 1 201 ? -27.697 16.438 12.274 1.00 85.12 201 GLU A O 1
ATOM 1617 N N . LYS A 1 202 ? -26.786 17.394 10.470 1.00 82.81 202 LYS A N 1
ATOM 1618 C CA . LYS A 1 202 ? -26.502 16.140 9.756 1.00 82.81 202 LYS A CA 1
ATOM 1619 C C . LYS A 1 202 ? -25.283 15.384 10.318 1.00 82.81 202 LYS A C 1
ATOM 1621 O O . LYS A 1 202 ? -24.996 14.269 9.881 1.00 82.81 202 LYS A O 1
ATOM 1626 N N . LEU A 1 203 ? -24.564 15.963 11.286 1.00 79.00 203 LEU A N 1
ATOM 1627 C CA . LEU A 1 203 ? -23.343 15.426 11.903 1.00 79.00 203 LEU A CA 1
ATOM 1628 C C . LEU A 1 203 ? -23.592 14.837 13.307 1.00 79.00 203 LEU A C 1
ATOM 1630 O O . LEU A 1 203 ? -22.695 14.867 14.144 1.00 79.00 203 LEU A O 1
ATOM 1634 N N . GLU A 1 204 ? -24.771 14.256 13.567 1.00 66.12 204 GLU A N 1
ATOM 1635 C CA . GLU A 1 204 ? -25.251 13.808 14.898 1.00 66.12 204 GLU A CA 1
ATOM 1636 C C . GLU A 1 204 ? -24.244 13.002 15.749 1.00 66.12 204 GLU A C 1
ATOM 1638 O O . GLU A 1 204 ? -24.264 13.066 16.977 1.00 66.12 204 GLU A O 1
ATOM 1643 N N . SER A 1 205 ? -23.344 12.239 15.120 1.00 67.25 205 SER A N 1
ATOM 1644 C CA . SER A 1 205 ? -22.346 11.399 15.799 1.00 67.25 205 SER A CA 1
ATOM 1645 C C . SER A 1 205 ? -20.906 11.932 15.736 1.00 67.25 205 SER A C 1
ATOM 1647 O O . SER A 1 205 ? -19.977 11.212 16.113 1.00 67.25 205 SER A O 1
ATOM 1649 N N . TYR A 1 206 ? -20.687 13.144 15.217 1.00 68.25 206 TYR A N 1
ATOM 1650 C CA . TYR A 1 206 ? -19.362 13.753 15.093 1.00 68.25 206 TYR A CA 1
ATOM 1651 C C . TYR A 1 206 ? -19.155 14.798 16.205 1.00 68.25 206 TYR A C 1
ATOM 1653 O O . TYR A 1 206 ? -19.900 15.772 16.274 1.00 68.25 206 TYR A O 1
ATOM 1661 N N . PRO A 1 207 ? -18.171 14.627 17.107 1.00 70.19 207 PRO A N 1
ATOM 1662 C CA . PRO A 1 207 ? -17.987 15.536 18.234 1.00 70.19 207 PRO A CA 1
ATOM 1663 C C . PRO A 1 207 ? -17.394 16.875 17.771 1.00 70.19 207 PRO A C 1
ATOM 1665 O O . PRO A 1 207 ? -16.175 17.030 17.672 1.00 70.19 207 PRO A O 1
ATOM 1668 N N . ILE A 1 208 ? -18.260 17.853 17.516 1.00 77.31 208 ILE A N 1
ATOM 1669 C CA . ILE A 1 208 ? -17.888 19.236 17.202 1.00 77.31 208 ILE A CA 1
ATOM 1670 C C . ILE A 1 208 ? -18.116 20.092 18.445 1.00 77.31 208 ILE A C 1
ATOM 1672 O O . ILE A 1 208 ? -19.209 20.127 19.004 1.00 77.31 208 ILE A O 1
ATOM 1676 N N . PHE A 1 209 ? -17.070 20.782 18.888 1.00 79.50 209 PHE A N 1
ATOM 1677 C CA . PHE A 1 209 ? -17.129 21.763 19.960 1.00 79.50 209 PHE A CA 1
ATOM 1678 C C . PHE A 1 209 ? -16.741 23.116 19.380 1.00 79.50 209 PHE A C 1
ATOM 1680 O O . PHE A 1 209 ? -15.625 23.291 18.897 1.00 79.50 209 PHE A O 1
ATOM 1687 N N . LEU A 1 210 ? -17.684 24.055 19.400 1.00 79.62 210 LEU A N 1
ATOM 1688 C CA . LEU A 1 210 ? -17.481 25.414 18.918 1.00 79.62 210 LEU A CA 1
ATOM 1689 C C . LEU A 1 210 ? -17.363 26.349 20.118 1.00 79.62 210 LEU A C 1
ATOM 1691 O O . LEU A 1 210 ? -18.266 26.423 20.951 1.00 79.62 210 LEU A O 1
ATOM 1695 N N . THR A 1 211 ? -16.260 27.081 20.199 1.00 79.50 211 THR A N 1
ATOM 1696 C CA . THR A 1 211 ? -16.039 28.083 21.241 1.00 79.50 211 THR A CA 1
ATOM 1697 C C . THR A 1 211 ? -15.209 29.2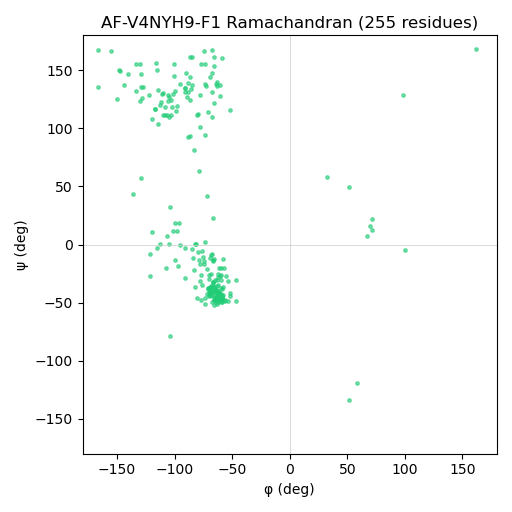36 20.692 1.00 79.50 211 THR A C 1
ATOM 1699 O O . THR A 1 211 ? -14.371 29.040 19.816 1.00 79.50 211 THR A O 1
ATOM 1702 N N . ARG A 1 212 ? -15.436 30.434 21.234 1.00 79.31 212 ARG A N 1
ATOM 1703 C CA . ARG A 1 212 ? -14.580 31.616 21.028 1.00 79.31 212 ARG A CA 1
ATOM 1704 C C . ARG A 1 212 ? -13.556 31.795 22.153 1.00 79.31 212 ARG A C 1
ATOM 1706 O O . ARG A 1 212 ? -12.782 32.742 22.150 1.00 79.31 212 ARG A O 1
ATOM 1713 N N . ASP A 1 213 ? -13.566 30.901 23.141 1.00 82.56 213 ASP A N 1
ATOM 1714 C CA . ASP A 1 213 ? -12.625 30.894 24.255 1.00 82.56 213 ASP A CA 1
ATOM 1715 C C . ASP A 1 213 ? -11.593 29.775 24.065 1.00 82.56 213 ASP A C 1
ATOM 1717 O O . ASP A 1 213 ? -11.879 28.580 24.200 1.00 82.56 213 ASP A O 1
ATOM 1721 N N . LEU A 1 214 ? -10.356 30.184 23.788 1.00 80.75 214 LEU A N 1
ATOM 1722 C CA . LEU A 1 214 ? -9.220 29.290 23.606 1.00 80.75 214 LEU A CA 1
ATOM 1723 C C . LEU A 1 214 ? -8.873 28.496 24.881 1.00 80.75 214 LEU A C 1
ATOM 1725 O O . LEU A 1 214 ? -8.368 27.372 24.799 1.00 80.75 214 LEU A O 1
ATOM 1729 N N . ALA A 1 215 ? -9.117 29.046 26.074 1.00 83.19 215 ALA A N 1
ATOM 1730 C CA . ALA A 1 215 ? -8.937 28.322 27.329 1.00 83.19 215 ALA A CA 1
ATOM 1731 C C . ALA A 1 215 ? -9.982 27.207 27.472 1.00 83.19 215 ALA A C 1
ATOM 1733 O O . ALA A 1 215 ? -9.611 26.075 27.798 1.00 83.19 215 ALA A O 1
ATOM 1734 N N . ALA A 1 216 ? -11.245 27.491 27.138 1.00 84.00 216 ALA A N 1
ATOM 1735 C CA . ALA A 1 216 ? -12.306 26.488 27.092 1.00 84.00 216 ALA A CA 1
ATOM 1736 C C . ALA A 1 216 ? -12.006 25.382 26.066 1.00 84.00 216 ALA A C 1
ATOM 1738 O O . ALA A 1 216 ? -12.151 24.202 26.382 1.00 84.00 216 ALA A O 1
ATOM 1739 N N . ALA A 1 217 ? -11.495 25.738 24.881 1.00 81.69 217 ALA A N 1
ATOM 1740 C CA . ALA A 1 217 ? -11.084 24.766 23.866 1.00 81.69 217 ALA A CA 1
ATOM 1741 C C . ALA A 1 217 ? -9.975 23.832 24.384 1.00 81.69 217 ALA A C 1
ATOM 1743 O O . ALA A 1 217 ? -10.062 22.609 24.273 1.00 81.69 217 ALA A O 1
ATOM 1744 N N . ARG A 1 218 ? -8.947 24.398 25.034 1.00 80.94 218 ARG A N 1
ATOM 1745 C CA . ARG A 1 218 ? -7.860 23.620 25.651 1.00 80.94 218 ARG A CA 1
ATOM 1746 C C . ARG A 1 218 ? -8.352 22.700 26.767 1.00 80.94 218 ARG A C 1
ATOM 1748 O O . ARG A 1 218 ? -7.860 21.578 26.882 1.00 80.94 218 ARG A O 1
ATOM 1755 N N . ALA A 1 219 ? -9.276 23.168 27.603 1.00 85.44 219 ALA A N 1
ATOM 1756 C CA . ALA A 1 219 ? -9.860 22.361 28.671 1.00 85.44 219 ALA A CA 1
ATOM 1757 C C . ALA A 1 219 ? -10.675 21.192 28.103 1.00 85.44 219 ALA A C 1
ATOM 1759 O O . ALA A 1 219 ? -10.503 20.055 28.542 1.00 85.44 219 ALA A O 1
ATOM 1760 N N . TRP A 1 220 ? -11.485 21.459 27.077 1.00 84.94 220 TRP A N 1
ATOM 1761 C CA . TRP A 1 220 ? -12.273 20.447 26.382 1.00 84.94 220 TRP A CA 1
ATOM 1762 C C . TRP A 1 220 ? -11.388 19.354 25.765 1.00 84.94 220 TRP A C 1
ATOM 1764 O O . TRP A 1 220 ? -11.619 18.174 26.014 1.00 84.94 220 TRP A O 1
ATOM 1774 N N . LEU A 1 221 ? -10.306 19.719 25.064 1.00 80.56 221 LEU A N 1
ATOM 1775 C CA . LEU A 1 221 ? -9.371 18.741 24.481 1.00 80.56 221 LEU A CA 1
ATOM 1776 C C . LEU A 1 221 ? -8.735 17.832 25.530 1.00 80.56 221 LEU A C 1
ATOM 1778 O O . LEU A 1 221 ? -8.663 16.622 25.336 1.00 80.56 221 LEU A O 1
ATOM 1782 N N . ARG A 1 222 ? -8.289 18.404 26.656 1.00 83.38 222 ARG A N 1
ATOM 1783 C CA . ARG A 1 222 ? -7.704 17.622 27.756 1.00 83.38 222 ARG A CA 1
ATOM 1784 C C . ARG A 1 222 ? -8.713 16.662 28.374 1.00 83.38 222 ARG A C 1
ATOM 1786 O O . ARG A 1 222 ? -8.327 15.570 28.766 1.00 83.38 222 ARG A O 1
ATOM 1793 N N . HIS A 1 223 ? -9.978 17.069 28.464 1.00 83.62 223 HIS A N 1
ATOM 1794 C CA . HIS A 1 223 ? -11.049 16.210 28.960 1.00 83.62 223 HIS A CA 1
ATOM 1795 C C . HIS A 1 223 ? -11.352 15.054 27.996 1.00 83.62 223 HIS A C 1
ATOM 1797 O O . HIS A 1 223 ? -11.642 13.946 28.442 1.00 83.62 223 HIS A O 1
ATOM 1803 N N . GLN A 1 224 ? -11.279 15.293 26.683 1.00 80.25 224 GLN A N 1
ATOM 1804 C CA . GLN A 1 224 ? -11.555 14.256 25.684 1.00 80.25 224 GLN A CA 1
ATOM 1805 C C . GLN A 1 224 ? -10.384 13.333 25.383 1.00 80.25 224 GLN A C 1
ATOM 1807 O O . GLN A 1 224 ? -10.615 12.213 24.924 1.00 80.25 224 GLN A O 1
ATOM 1812 N N . ALA A 1 225 ? -9.154 13.766 25.652 1.00 75.69 225 ALA A N 1
ATOM 1813 C CA . ALA A 1 225 ? -7.973 12.938 25.485 1.00 75.69 225 ALA A CA 1
ATOM 1814 C C . ALA A 1 225 ? -8.046 11.688 26.373 1.00 75.69 225 ALA A C 1
ATOM 1816 O O . ALA A 1 225 ? -8.246 11.772 27.588 1.00 75.69 225 ALA A O 1
ATOM 1817 N N . ARG A 1 226 ? -7.851 10.508 25.774 1.00 70.19 226 ARG A N 1
ATOM 1818 C CA . ARG A 1 226 ? -7.797 9.238 26.511 1.00 70.19 226 ARG A CA 1
ATOM 1819 C C . ARG A 1 226 ? -6.391 8.656 26.485 1.00 70.19 226 ARG A C 1
ATOM 1821 O O . ARG A 1 226 ? -5.795 8.468 25.430 1.00 70.19 226 ARG A O 1
ATOM 1828 N N . GLY A 1 227 ? -5.876 8.300 27.661 1.00 71.88 227 GLY A N 1
ATOM 1829 C CA . GLY A 1 227 ? -4.591 7.610 27.787 1.00 71.88 227 GLY A CA 1
ATOM 1830 C C . GLY A 1 227 ? -3.432 8.406 27.181 1.00 71.88 227 GLY A C 1
ATOM 1831 O O . GLY A 1 227 ? -3.136 9.508 27.630 1.00 71.88 227 GLY A O 1
ATOM 1832 N N . SER A 1 228 ? -2.760 7.831 26.180 1.00 63.09 228 SER A N 1
ATOM 1833 C CA . SER A 1 228 ? -1.579 8.405 25.518 1.00 63.09 228 SER A CA 1
ATOM 1834 C C . SER A 1 228 ? -1.882 9.093 24.178 1.00 63.09 228 SER A C 1
ATOM 1836 O O . SER A 1 228 ? -0.979 9.247 23.352 1.00 63.09 228 SER A O 1
ATOM 1838 N N . GLU A 1 229 ? -3.143 9.441 23.910 1.00 66.69 229 GLU A N 1
ATOM 1839 C CA . GLU A 1 229 ? -3.527 10.156 22.691 1.00 66.69 229 GLU A CA 1
ATOM 1840 C C . GLU A 1 229 ? -2.826 11.517 22.591 1.00 66.69 229 GLU A C 1
ATOM 1842 O O . GLU A 1 229 ? -2.720 12.266 23.564 1.00 66.69 229 GLU A O 1
ATOM 1847 N N . ARG A 1 230 ? -2.349 11.849 21.387 1.00 61.41 230 ARG A N 1
ATOM 1848 C CA . ARG A 1 230 ? -1.747 13.153 21.099 1.00 61.41 230 ARG A CA 1
ATOM 1849 C C . ARG A 1 230 ? -2.837 14.124 20.654 1.00 61.41 230 ARG A C 1
ATOM 1851 O O . ARG A 1 230 ? -3.563 13.852 19.699 1.00 61.41 230 ARG A O 1
ATOM 1858 N N . TYR A 1 231 ? -2.900 15.268 21.321 1.00 73.00 231 TYR A N 1
ATOM 1859 C CA . TYR A 1 231 ? -3.794 16.381 21.013 1.00 73.00 231 TYR A CA 1
ATOM 1860 C C . TYR A 1 231 ? -2.983 17.676 20.940 1.00 73.00 231 TYR A C 1
ATOM 1862 O O . TYR A 1 231 ? -1.988 17.835 21.652 1.00 73.00 231 TYR A O 1
ATOM 1870 N N . GLY A 1 232 ? -3.389 18.606 20.077 1.00 68.12 232 GLY A N 1
ATOM 1871 C CA . GLY A 1 232 ? -2.658 19.856 19.889 1.00 68.12 232 GLY A CA 1
ATOM 1872 C C . GLY A 1 232 ? -3.432 20.913 19.109 1.00 68.12 232 GLY A C 1
ATOM 1873 O O . GLY A 1 232 ? -4.471 20.643 18.508 1.00 68.12 232 GLY A O 1
ATOM 1874 N N . LEU A 1 233 ? -2.898 22.132 19.146 1.00 67.06 233 LEU A N 1
ATOM 1875 C CA . LEU A 1 233 ? -3.349 23.259 18.334 1.00 67.06 233 LEU A CA 1
ATOM 1876 C C . LEU A 1 233 ? -2.561 23.281 17.025 1.00 67.06 233 LEU A C 1
ATOM 1878 O O . LEU A 1 233 ? -1.333 23.213 17.053 1.00 67.06 233 LEU A O 1
ATOM 1882 N N . VAL A 1 234 ? -3.263 23.396 15.900 1.00 59.16 234 VAL A N 1
ATOM 1883 C CA . VAL A 1 234 ? -2.673 23.596 14.576 1.00 59.16 234 VAL A CA 1
ATOM 1884 C C . VAL A 1 234 ? -2.969 25.032 14.154 1.00 59.16 234 VAL A C 1
ATOM 1886 O O . VAL A 1 234 ? -4.113 25.409 13.907 1.00 59.16 234 VAL A O 1
ATOM 1889 N N . ALA A 1 235 ? -1.924 25.850 14.091 1.00 50.88 235 ALA A N 1
ATOM 1890 C CA . ALA A 1 235 ? -2.008 27.198 13.547 1.00 50.88 235 ALA A CA 1
ATOM 1891 C C . ALA A 1 235 ? -1.444 27.190 12.123 1.00 50.88 235 ALA A C 1
ATOM 1893 O O . ALA A 1 235 ? -0.340 26.691 11.904 1.00 50.88 235 ALA A O 1
ATOM 1894 N N . SER A 1 236 ? -2.195 27.735 11.167 1.00 48.41 236 SER A N 1
ATOM 1895 C CA . SER A 1 236 ? -1.713 27.986 9.808 1.00 48.41 236 SER A CA 1
ATOM 1896 C C . SER A 1 236 ? -1.457 29.479 9.651 1.00 48.41 236 SER A C 1
ATOM 1898 O O . SER A 1 236 ? -2.336 30.289 9.925 1.00 48.41 236 SER A O 1
ATOM 1900 N N . SER A 1 237 ? -0.261 29.854 9.203 1.00 41.94 237 SER A N 1
ATOM 1901 C CA . SER A 1 237 ? 0.152 31.253 9.025 1.00 41.94 237 SER A CA 1
ATOM 1902 C C . SER A 1 237 ? -0.493 31.955 7.820 1.00 41.94 237 SER A C 1
ATOM 1904 O O . SER A 1 237 ? -0.180 33.115 7.565 1.00 41.94 237 SER A O 1
ATOM 1906 N N . GLY A 1 238 ? -1.379 31.278 7.077 1.00 45.38 238 GLY A N 1
ATOM 1907 C CA . GLY A 1 238 ? -2.040 31.811 5.878 1.00 45.38 238 GLY A CA 1
ATOM 1908 C C . GLY A 1 238 ? -3.560 31.980 5.974 1.00 45.38 238 GLY A C 1
ATOM 1909 O O . GLY A 1 238 ? -4.161 32.477 5.027 1.00 45.38 238 GLY A O 1
ATOM 1910 N N . ALA A 1 239 ? -4.194 31.583 7.080 1.00 39.69 239 ALA A N 1
ATOM 1911 C CA . ALA A 1 239 ? -5.637 31.713 7.275 1.00 39.69 239 ALA A CA 1
ATOM 1912 C C . ALA A 1 239 ? -5.912 32.395 8.618 1.00 39.69 239 ALA A C 1
ATOM 1914 O O . ALA A 1 239 ? -5.301 32.048 9.624 1.00 39.69 239 ALA A O 1
ATOM 1915 N N . ALA A 1 240 ? -6.841 33.350 8.647 1.00 35.34 240 ALA A N 1
ATOM 1916 C CA . ALA A 1 240 ? -7.254 34.077 9.850 1.00 35.34 240 ALA A CA 1
ATOM 1917 C C . ALA A 1 240 ? -8.094 33.212 10.827 1.00 35.34 240 ALA A C 1
ATOM 1919 O O . ALA A 1 240 ? -9.108 33.662 11.349 1.00 35.34 240 ALA A O 1
ATOM 1920 N N . GLY A 1 241 ? -7.710 31.949 11.048 1.00 44.78 241 GLY A N 1
ATOM 1921 C CA . GLY A 1 241 ? -8.406 31.007 11.925 1.00 44.78 241 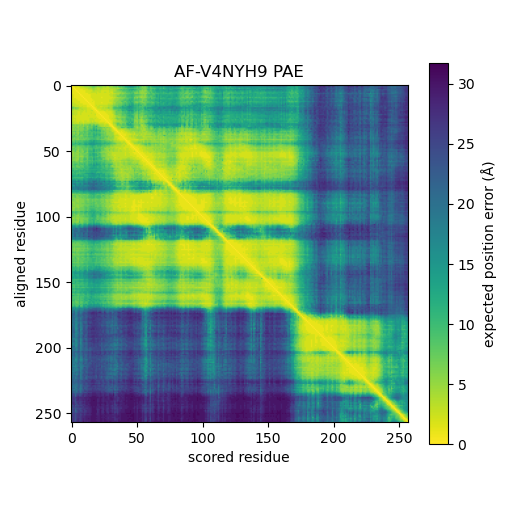GLY A CA 1
ATOM 1922 C C . GLY A 1 241 ? -7.560 29.768 12.235 1.00 44.78 241 GLY A C 1
ATOM 1923 O O . GLY A 1 241 ? -6.919 29.199 11.349 1.00 44.78 241 GLY A O 1
ATOM 1924 N N . GLY A 1 242 ? -7.540 29.360 13.506 1.00 41.56 242 GLY A N 1
ATOM 1925 C CA . GLY A 1 242 ? -6.823 28.176 13.981 1.00 41.56 242 GLY A CA 1
ATOM 1926 C C . GLY A 1 242 ? -7.693 26.916 13.937 1.00 41.56 242 GLY A C 1
ATOM 1927 O O . GLY A 1 242 ? -8.901 26.966 14.167 1.00 41.56 242 GLY A O 1
ATOM 1928 N N . TYR A 1 243 ? -7.075 25.760 13.693 1.00 48.16 243 TYR A N 1
ATOM 1929 C CA . TYR A 1 243 ? -7.750 24.459 13.723 1.00 48.16 243 TYR A CA 1
ATOM 1930 C C . TYR A 1 243 ? -7.181 23.588 14.851 1.00 48.16 243 TYR A C 1
ATOM 1932 O O . TYR A 1 243 ? -6.021 23.690 15.249 1.00 48.16 243 TYR A O 1
ATOM 1940 N N . LEU A 1 244 ? -8.014 22.710 15.391 1.00 48.62 244 LEU A N 1
ATOM 1941 C CA . LEU A 1 244 ? -7.681 21.739 16.424 1.00 48.62 244 LEU A CA 1
ATOM 1942 C C . LEU A 1 244 ? -7.706 20.332 15.834 1.00 48.62 244 LEU A C 1
ATOM 1944 O O . LEU A 1 244 ? -8.682 19.938 15.192 1.00 48.62 244 LEU A O 1
ATOM 1948 N N . TYR A 1 245 ? -6.639 19.572 16.085 1.00 42.72 245 TYR A N 1
ATOM 1949 C CA . TYR A 1 245 ? -6.481 18.199 15.611 1.00 42.72 245 TYR A CA 1
ATOM 1950 C C . TYR A 1 245 ? -6.263 17.242 16.792 1.00 42.72 245 TYR A C 1
ATOM 1952 O O . TYR A 1 245 ? -5.373 17.458 17.624 1.00 42.72 245 TYR A O 1
ATOM 1960 N N . GLN A 1 246 ? -7.048 16.161 16.844 1.00 42.91 246 GLN A N 1
ATOM 1961 C CA . GLN A 1 246 ? -6.815 15.005 17.713 1.00 42.91 246 GLN A CA 1
ATOM 1962 C C . GLN A 1 246 ? -6.439 13.810 16.828 1.00 42.91 246 GLN A C 1
ATOM 1964 O O . GLN A 1 246 ? -7.173 13.436 15.919 1.00 42.91 246 GLN A O 1
ATOM 1969 N N . GLY A 1 247 ? -5.272 13.209 17.073 1.00 35.31 247 GLY A N 1
ATOM 1970 C CA . GLY A 1 247 ? -4.825 12.038 16.320 1.00 35.31 247 GLY A CA 1
ATOM 1971 C C . GLY A 1 247 ? -5.526 10.769 16.801 1.00 35.31 247 GLY A C 1
ATOM 1972 O O . GLY A 1 247 ? -5.129 10.199 17.813 1.00 35.31 247 GLY A O 1
ATOM 1973 N N . GLY A 1 248 ? -6.542 10.326 16.063 1.00 37.75 248 GLY A N 1
ATOM 1974 C CA . GLY A 1 248 ? -7.357 9.139 16.331 1.00 37.75 248 GLY A CA 1
ATOM 1975 C C . GLY A 1 248 ? -8.663 9.220 15.539 1.00 37.75 248 GLY A C 1
ATOM 1976 O O . GLY A 1 248 ? -8.975 10.269 14.991 1.00 37.75 248 GLY A O 1
ATOM 1977 N N . ASP A 1 249 ? -9.433 8.135 15.460 1.00 37.47 249 ASP A N 1
ATOM 1978 C CA . ASP A 1 249 ? -10.634 7.984 14.608 1.00 37.47 249 ASP A CA 1
ATOM 1979 C C . ASP A 1 249 ? -11.833 8.893 14.990 1.00 37.47 249 ASP A C 1
ATOM 1981 O O . ASP A 1 249 ? -12.991 8.580 14.715 1.00 37.47 249 ASP A O 1
ATOM 1985 N N . ARG A 1 250 ? -11.589 10.012 15.686 1.00 37.66 250 ARG A N 1
ATOM 1986 C CA . ARG A 1 250 ? -12.578 11.017 16.077 1.00 37.66 250 ARG A CA 1
ATOM 1987 C C . ARG A 1 250 ? -11.933 12.403 16.167 1.00 37.66 250 ARG A C 1
ATOM 1989 O O . ARG A 1 250 ? -11.051 12.610 16.993 1.00 37.66 250 ARG A O 1
ATOM 1996 N N . SER A 1 251 ? -12.529 13.340 15.428 1.00 38.91 251 SER A N 1
ATOM 1997 C CA . SER A 1 251 ? -12.521 14.804 15.595 1.00 38.91 251 SER A CA 1
ATOM 1998 C C . SER A 1 251 ? -11.558 15.660 14.753 1.00 38.91 251 SER A C 1
ATOM 2000 O O . SER A 1 251 ? -10.343 15.486 14.737 1.00 38.91 251 SER A O 1
ATOM 2002 N N . ALA A 1 252 ? -12.166 16.663 14.118 1.00 37.50 252 ALA A N 1
ATOM 2003 C CA . ALA A 1 252 ? -11.586 17.906 13.626 1.00 37.50 252 ALA A CA 1
ATOM 2004 C C . ALA A 1 252 ? -12.448 19.050 14.194 1.00 37.50 252 ALA A C 1
ATOM 2006 O O . ALA A 1 252 ? -13.676 18.926 14.216 1.00 37.50 252 ALA A O 1
ATOM 2007 N N . GLN A 1 253 ? -11.839 20.127 14.701 1.00 50.97 253 GLN A N 1
ATOM 2008 C CA . GLN A 1 253 ? -12.564 21.263 15.298 1.00 50.97 253 GLN A CA 1
ATOM 2009 C C . GLN A 1 253 ? -11.919 22.604 14.932 1.00 50.97 253 GLN A C 1
ATOM 2011 O O . GLN A 1 253 ? -10.702 22.681 14.794 1.00 50.97 253 GLN A O 1
ATOM 2016 N N . LEU A 1 254 ? -12.723 23.663 14.788 1.00 42.31 254 LEU A N 1
ATOM 2017 C CA . LEU A 1 254 ? -12.252 25.036 14.550 1.00 42.31 254 LEU A CA 1
ATOM 2018 C C . LEU A 1 254 ? -12.267 25.866 15.829 1.00 42.31 254 LEU A C 1
ATOM 2020 O O . LEU A 1 254 ? -13.205 25.781 16.621 1.00 42.31 254 LEU A O 1
ATOM 2024 N N . VAL A 1 255 ? -11.278 26.751 15.946 1.00 38.41 255 VAL A N 1
ATOM 2025 C CA . VAL A 1 255 ? -11.303 27.906 16.846 1.00 38.41 255 VAL A CA 1
ATOM 2026 C C . VAL A 1 255 ? -11.164 29.151 15.971 1.00 38.41 255 VAL A C 1
ATOM 2028 O O . VAL A 1 255 ? -10.099 29.402 15.409 1.00 38.41 255 VAL A O 1
ATOM 2031 N N . SER A 1 256 ? -12.246 29.913 15.821 1.00 33.53 256 SER A N 1
ATOM 2032 C CA . SER A 1 256 ? -12.187 31.250 15.220 1.00 33.53 256 SER A CA 1
ATOM 2033 C C . SER A 1 256 ? -11.843 32.276 16.301 1.00 33.53 256 SER A C 1
ATOM 2035 O O . SER A 1 256 ? -12.465 32.242 17.369 1.00 33.53 256 SER A O 1
ATOM 2037 N N . GLU A 1 257 ? -10.900 33.177 16.017 1.00 32.47 257 GLU A N 1
ATOM 2038 C CA . GLU A 1 257 ? -10.738 34.439 16.761 1.00 32.47 257 GLU A CA 1
ATOM 2039 C C . GLU A 1 257 ? -11.886 35.413 16.453 1.00 32.47 257 GLU A C 1
ATOM 2041 O O . GLU A 1 257 ? -12.369 35.419 15.296 1.00 32.47 257 GLU A O 1
#

Mean predicted aligned error: 14.44 Å

InterPro domains:
  IPR018647 Schlafen group 3-like, DNA/RNA helicase domain [PF09848] (2-240)